Protein AF-A0A964ZCH2-F1 (afdb_monomer_lite)

Structure (mmCIF, N/CA/C/O backbone):
data_AF-A0A964ZCH2-F1
#
_entry.id   AF-A0A964ZCH2-F1
#
loop_
_atom_site.group_PDB
_atom_site.id
_atom_site.type_symbol
_atom_site.label_atom_id
_atom_site.label_alt_id
_atom_site.label_comp_id
_atom_site.label_asym_id
_atom_site.label_entity_id
_atom_site.label_seq_id
_atom_site.pdbx_PDB_ins_code
_atom_site.Cartn_x
_atom_site.Cartn_y
_atom_site.Cartn_z
_atom_site.occupancy
_atom_site.B_iso_or_equiv
_atom_site.auth_seq_id
_atom_site.auth_comp_id
_atom_site.auth_asym_id
_atom_site.auth_atom_id
_atom_site.pdbx_PDB_model_num
ATOM 1 N N . MET A 1 1 ? -0.567 -31.557 23.248 1.00 82.50 1 MET A N 1
ATOM 2 C CA . MET A 1 1 ? 0.761 -31.420 22.601 1.00 82.50 1 MET A CA 1
ATOM 3 C C . MET A 1 1 ? 0.566 -30.794 21.223 1.00 82.50 1 MET A C 1
ATOM 5 O O . MET A 1 1 ? -0.431 -31.108 20.589 1.00 82.50 1 MET A O 1
ATOM 9 N N . LYS A 1 2 ? 1.456 -29.906 20.767 1.00 83.62 2 LYS A N 1
ATOM 10 C CA . LYS A 1 2 ? 1.438 -29.285 19.428 1.00 83.62 2 LYS A CA 1
ATOM 11 C C . LYS A 1 2 ? 2.859 -29.255 18.872 1.00 83.62 2 LYS A C 1
ATOM 13 O O . LYS A 1 2 ? 3.799 -28.973 19.612 1.00 83.62 2 LYS A O 1
ATOM 18 N N . ARG A 1 3 ? 3.029 -29.547 17.580 1.00 86.31 3 ARG A N 1
ATOM 19 C CA . ARG A 1 3 ? 4.340 -29.458 16.924 1.00 86.31 3 ARG A CA 1
ATOM 20 C C . ARG A 1 3 ? 4.711 -27.994 16.712 1.00 86.31 3 ARG A C 1
ATOM 22 O O . ARG A 1 3 ? 3.930 -27.226 16.155 1.00 86.31 3 ARG A O 1
ATOM 29 N N . CYS A 1 4 ? 5.896 -27.619 17.172 1.00 87.06 4 CYS A N 1
ATOM 30 C CA . CYS A 1 4 ? 6.475 -26.305 16.960 1.00 87.06 4 CYS A CA 1
ATOM 31 C C . CYS A 1 4 ? 7.038 -26.225 15.533 1.00 87.06 4 CYS A C 1
ATOM 33 O O . CYS A 1 4 ? 7.954 -26.963 15.186 1.00 87.06 4 CYS A O 1
ATOM 35 N N . SER A 1 5 ? 6.508 -25.320 14.705 1.00 82.62 5 SER A N 1
ATOM 36 C CA . SER A 1 5 ? 6.985 -25.089 13.326 1.00 82.62 5 SER A CA 1
ATOM 37 C C . SER A 1 5 ? 8.193 -24.141 13.262 1.00 82.62 5 SER A C 1
ATOM 39 O O . SER A 1 5 ? 8.469 -23.557 12.220 1.00 82.62 5 SER A O 1
ATOM 41 N N . GLY A 1 6 ? 8.847 -23.888 14.399 1.00 77.44 6 GLY A N 1
ATOM 42 C CA . GLY A 1 6 ? 9.943 -22.930 14.503 1.00 77.44 6 GLY A CA 1
ATOM 43 C C . GLY A 1 6 ? 11.258 -23.513 13.978 1.00 77.44 6 GLY A C 1
ATOM 44 O O . GLY A 1 6 ? 11.461 -24.723 14.075 1.00 77.44 6 GLY A O 1
ATOM 45 N N . PRO A 1 7 ? 12.176 -22.666 13.484 1.00 69.25 7 PRO A N 1
ATOM 46 C CA . PRO A 1 7 ? 13.411 -23.106 12.830 1.00 69.25 7 PRO A CA 1
ATOM 47 C C . PRO A 1 7 ? 14.434 -23.760 13.775 1.00 69.25 7 PRO A C 1
ATOM 49 O O . PRO A 1 7 ? 15.408 -24.323 13.296 1.00 69.25 7 PRO A O 1
ATOM 52 N N . LEU A 1 8 ? 14.240 -23.666 15.097 1.00 69.12 8 LEU A N 1
ATOM 53 C CA . LEU A 1 8 ? 15.150 -24.230 16.104 1.00 69.12 8 LEU A CA 1
ATOM 54 C C . LEU A 1 8 ? 14.610 -25.481 16.806 1.00 69.12 8 LEU A C 1
ATOM 56 O O . LEU A 1 8 ? 15.380 -26.214 17.408 1.00 69.12 8 LEU A O 1
ATOM 60 N N . CYS A 1 9 ? 13.290 -25.677 16.806 1.00 83.31 9 CYS A N 1
ATOM 61 C CA . CYS A 1 9 ? 12.630 -26.673 17.648 1.00 83.31 9 CYS A CA 1
ATOM 62 C C . CYS A 1 9 ? 12.245 -27.929 16.855 1.00 83.31 9 CYS A C 1
ATOM 64 O O . CYS A 1 9 ? 12.625 -29.020 17.243 1.00 83.31 9 CYS A O 1
ATOM 66 N N . GLY A 1 10 ? 11.415 -27.813 15.807 1.00 75.81 10 GLY A N 1
ATOM 67 C CA . GLY A 1 10 ? 10.816 -28.935 15.055 1.00 75.81 10 GLY A CA 1
ATOM 68 C C . GLY A 1 10 ? 9.954 -29.939 15.855 1.00 75.81 10 GLY A C 1
ATOM 69 O O . GLY A 1 10 ? 9.241 -30.759 15.268 1.00 75.81 10 GLY A O 1
ATOM 70 N N . GLU A 1 11 ? 9.991 -29.887 17.186 1.00 84.38 11 GLU A N 1
ATOM 71 C CA . GLU A 1 11 ? 9.487 -30.904 18.112 1.00 84.38 11 GLU A CA 1
ATOM 72 C C . GLU A 1 11 ? 8.044 -30.685 18.587 1.00 84.38 11 GLU A C 1
ATOM 74 O O . GLU A 1 11 ? 7.470 -29.593 18.499 1.00 84.38 11 GLU A O 1
ATOM 79 N N . LEU A 1 12 ? 7.456 -31.747 19.149 1.00 87.69 12 LEU A N 1
ATOM 80 C CA . LEU A 1 12 ? 6.200 -31.688 19.896 1.00 87.69 12 LEU A CA 1
ATOM 81 C C . LEU A 1 12 ? 6.434 -31.022 21.256 1.00 87.69 12 LEU A C 1
ATOM 83 O O . LEU A 1 12 ? 7.228 -31.492 22.063 1.00 87.69 12 LEU A O 1
ATOM 87 N N . ARG A 1 13 ? 5.709 -29.936 21.523 1.00 85.25 13 ARG A N 1
ATOM 88 C CA . ARG A 1 13 ? 5.759 -29.195 22.789 1.00 85.25 13 ARG A CA 1
ATOM 89 C C . ARG A 1 13 ? 4.369 -29.160 23.439 1.00 85.25 13 ARG A C 1
ATOM 91 O O . ARG A 1 13 ? 3.353 -29.286 22.739 1.00 85.25 13 ARG A O 1
ATOM 98 N N . PRO A 1 14 ? 4.272 -29.007 24.769 1.00 87.75 14 PRO A N 1
ATOM 99 C CA . PRO A 1 14 ? 2.984 -28.823 25.423 1.00 87.75 14 PRO A CA 1
ATOM 100 C C . PRO A 1 14 ? 2.340 -27.508 24.966 1.00 87.75 14 PRO A C 1
ATOM 102 O O . PRO A 1 14 ? 3.022 -26.574 24.548 1.00 87.75 14 PRO A O 1
ATOM 105 N N . LEU A 1 15 ? 1.007 -27.430 25.027 1.00 82.25 15 LEU A N 1
ATOM 106 C CA . LEU A 1 15 ? 0.266 -26.253 24.550 1.00 82.25 15 LEU A CA 1
ATOM 107 C C . LEU A 1 15 ? 0.635 -24.975 25.328 1.00 82.25 15 LEU A C 1
ATOM 109 O O . LEU A 1 15 ? 0.631 -23.892 24.751 1.00 82.25 15 LEU A O 1
ATOM 113 N N . SER A 1 16 ? 1.0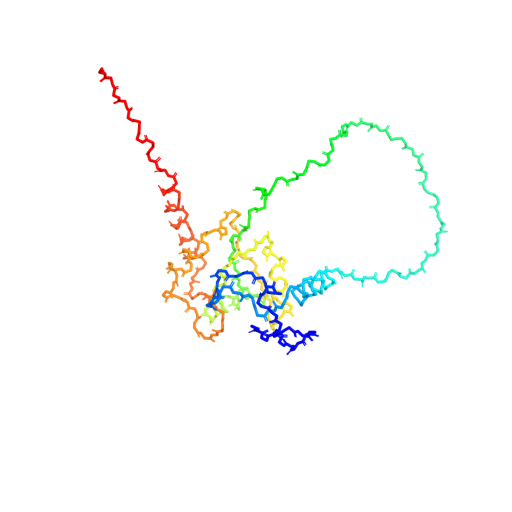47 -25.111 26.592 1.00 86.62 16 SER A N 1
ATOM 114 C CA . SER A 1 16 ? 1.544 -24.019 27.443 1.00 86.62 16 SER A CA 1
ATOM 115 C C . SER A 1 16 ? 2.819 -23.350 26.914 1.00 86.62 16 SER A C 1
ATOM 117 O O . SER A 1 16 ? 3.068 -22.178 27.199 1.00 86.62 16 SER A O 1
ATOM 119 N N . SER A 1 17 ? 3.610 -24.053 26.097 1.0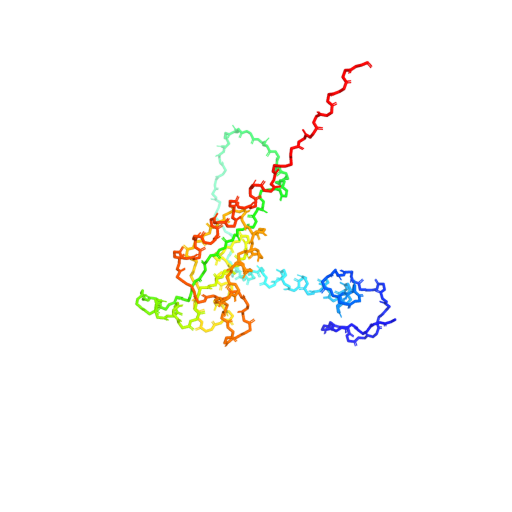0 84.69 17 SER A N 1
ATOM 120 C CA . SER A 1 17 ? 4.821 -23.508 25.475 1.00 84.69 17 SER A CA 1
ATOM 121 C C . SER A 1 17 ? 4.532 -22.578 24.296 1.00 84.69 17 SER A C 1
ATOM 123 O O . SER A 1 17 ? 5.473 -22.021 23.731 1.00 84.69 17 SER A O 1
ATOM 125 N N . PHE A 1 18 ? 3.269 -22.392 23.905 1.00 88.25 18 PHE A N 1
ATOM 126 C CA . PHE A 1 18 ? 2.858 -21.515 22.810 1.00 88.25 18 PHE A CA 1
ATOM 127 C C . PHE A 1 18 ? 2.216 -20.232 23.357 1.00 88.25 18 PHE A C 1
ATOM 129 O O . PHE A 1 18 ? 1.618 -20.214 24.433 1.00 88.25 18 PHE A O 1
ATOM 136 N N . GLY A 1 19 ? 2.392 -19.119 22.642 1.00 84.56 19 GLY A N 1
ATOM 137 C CA . GLY A 1 19 ? 1.669 -17.877 22.935 1.00 84.56 19 GLY A CA 1
ATOM 138 C C . GLY A 1 19 ? 0.246 -17.934 22.385 1.00 84.56 19 GLY A C 1
ATOM 139 O O . GLY A 1 19 ? -0.009 -18.659 21.420 1.00 84.56 19 GLY A O 1
ATOM 140 N N . SER A 1 20 ? -0.669 -17.168 22.973 1.00 85.25 20 SER A N 1
ATOM 141 C CA . SER A 1 20 ? -2.028 -17.035 22.455 1.00 85.25 20 SER A CA 1
ATOM 142 C C . SER A 1 20 ? -2.070 -16.122 21.225 1.00 85.25 20 SER A C 1
ATOM 144 O O . SER A 1 20 ? -1.253 -15.215 21.065 1.00 85.25 20 SER A O 1
ATOM 146 N N . SER A 1 21 ? -3.006 -16.381 20.316 1.00 80.56 21 SER A N 1
ATOM 147 C CA . SER A 1 21 ? -3.236 -15.564 19.126 1.00 80.56 21 SER A CA 1
ATOM 148 C C . SER A 1 21 ? -4.711 -15.574 18.761 1.00 80.56 21 SER A C 1
ATOM 150 O O . SER A 1 21 ? -5.268 -16.622 18.455 1.00 80.56 21 SER A O 1
ATOM 152 N N . VAL A 1 22 ? -5.321 -14.391 18.762 1.00 78.75 22 VAL A N 1
ATOM 153 C CA . VAL A 1 22 ? -6.748 -14.202 18.447 1.00 78.75 22 VAL A CA 1
ATOM 154 C C . VAL A 1 22 ? -7.031 -14.366 16.951 1.00 78.75 22 VAL A C 1
ATOM 156 O O . VAL A 1 22 ? -8.130 -14.721 16.554 1.00 78.75 22 VAL A O 1
ATOM 159 N N . ALA A 1 23 ? -6.013 -14.161 16.114 1.00 74.62 23 ALA A N 1
ATOM 160 C CA . ALA A 1 23 ? -6.115 -14.223 14.659 1.00 74.62 23 ALA A CA 1
ATOM 161 C C . ALA A 1 23 ? -6.066 -15.654 14.089 1.00 74.62 23 ALA A C 1
ATOM 163 O O . ALA A 1 23 ? -6.067 -15.818 12.870 1.00 74.62 23 ALA A O 1
ATOM 164 N N . ARG A 1 24 ? -5.943 -16.697 14.928 1.00 71.19 24 ARG A N 1
ATOM 165 C CA . ARG A 1 24 ? -5.741 -18.075 14.460 1.00 71.19 24 ARG A CA 1
ATOM 166 C C . ARG A 1 24 ? -6.795 -19.048 14.977 1.00 71.19 24 ARG A C 1
ATOM 168 O O . ARG A 1 24 ? -7.060 -19.057 16.180 1.00 71.19 24 ARG A O 1
ATOM 175 N N . PRO A 1 25 ? -7.316 -19.938 14.110 1.00 58.66 25 PRO A N 1
ATOM 176 C CA . PRO A 1 25 ? -8.156 -21.039 14.557 1.00 58.66 25 PRO A CA 1
ATOM 177 C C . PRO A 1 25 ? -7.346 -21.920 15.520 1.00 58.66 25 PRO A C 1
ATOM 179 O O . PRO A 1 25 ? -6.253 -22.387 15.192 1.00 58.66 25 PRO A O 1
ATOM 182 N N . GLY A 1 26 ? -7.844 -22.069 16.749 1.00 71.69 26 GLY A N 1
ATOM 183 C CA . GLY A 1 26 ? -7.153 -22.765 17.841 1.00 71.69 26 GLY A CA 1
ATOM 184 C C . GLY A 1 26 ? -6.365 -21.868 18.803 1.00 71.69 26 GLY A C 1
ATOM 185 O O . GLY A 1 26 ? -5.702 -22.389 19.696 1.00 71.69 26 GLY A O 1
ATOM 186 N N . GLY A 1 27 ? -6.410 -20.540 18.645 1.00 83.94 27 GLY A N 1
ATOM 187 C CA . GLY A 1 27 ? -6.018 -19.587 19.689 1.00 83.94 27 GLY A CA 1
ATOM 188 C C . GLY A 1 27 ? -4.531 -19.557 20.058 1.00 83.94 27 GLY A C 1
ATOM 189 O O . GLY A 1 27 ? -4.168 -18.868 21.007 1.00 83.94 27 GLY A O 1
ATOM 190 N N . LEU A 1 28 ? -3.664 -20.290 19.348 1.00 85.94 28 LEU A N 1
ATOM 191 C CA . LEU A 1 28 ? -2.248 -20.478 19.686 1.00 85.94 28 LEU A CA 1
ATOM 192 C C . LEU A 1 28 ? -1.329 -20.234 18.482 1.00 85.94 28 LEU A C 1
ATOM 194 O O . LEU A 1 28 ? -1.600 -20.672 17.361 1.00 85.94 28 LEU A O 1
ATOM 198 N N . LEU A 1 29 ? -0.173 -19.618 18.732 1.00 83.94 29 LEU A N 1
ATOM 199 C CA . LEU A 1 29 ? 0.896 -19.417 17.747 1.00 83.94 29 LEU A CA 1
ATOM 200 C C . LEU A 1 29 ? 1.439 -20.755 17.203 1.00 83.94 29 LEU A C 1
ATOM 202 O O . LEU A 1 29 ? 1.306 -21.801 17.838 1.00 83.94 29 LEU A O 1
ATOM 206 N N . ASN A 1 30 ? 2.053 -20.746 16.010 1.00 84.94 30 ASN A N 1
ATOM 207 C CA . ASN A 1 30 ? 2.669 -21.958 15.420 1.00 84.94 30 ASN A CA 1
ATOM 208 C C . ASN A 1 30 ? 4.074 -22.241 15.961 1.00 84.94 30 ASN A C 1
ATOM 210 O O . ASN A 1 30 ? 4.604 -23.334 15.774 1.00 84.94 30 ASN A O 1
ATOM 214 N N . TYR A 1 31 ? 4.673 -21.261 16.629 1.00 89.06 31 TYR A N 1
ATOM 215 C CA . TYR A 1 31 ? 6.002 -21.352 17.210 1.00 89.06 31 TYR A CA 1
ATOM 216 C C . TYR A 1 31 ? 5.881 -21.345 18.729 1.00 89.06 31 TYR A C 1
ATOM 218 O O . TYR A 1 31 ? 5.025 -20.649 19.284 1.00 89.06 31 TYR A O 1
ATOM 226 N N . CYS A 1 32 ? 6.744 -22.102 19.404 1.00 90.19 32 CYS A N 1
ATOM 227 C CA . CYS A 1 32 ? 6.865 -21.990 20.849 1.00 90.19 32 CYS A CA 1
ATOM 228 C C . CYS A 1 32 ? 7.407 -20.601 21.233 1.00 90.19 32 CYS A C 1
ATOM 230 O O . CYS A 1 32 ? 7.953 -19.864 20.400 1.00 90.19 32 CYS A O 1
ATOM 232 N N . ARG A 1 33 ? 7.263 -20.236 22.507 1.00 86.00 33 ARG A N 1
ATOM 233 C CA . ARG A 1 33 ? 7.738 -18.959 23.055 1.00 86.00 33 ARG A CA 1
ATOM 234 C C . ARG A 1 33 ? 9.239 -18.756 22.830 1.00 86.00 33 ARG A C 1
ATOM 236 O O . ARG A 1 33 ? 9.639 -17.657 22.471 1.00 86.00 33 ARG A O 1
ATOM 243 N N . GLU A 1 34 ? 10.040 -19.815 22.930 1.00 84.62 34 GLU A N 1
ATOM 244 C CA . GLU A 1 34 ? 11.489 -19.774 22.681 1.00 84.62 34 GLU A CA 1
ATOM 245 C C . GLU A 1 34 ? 11.816 -19.438 21.220 1.00 84.62 34 GLU A C 1
ATOM 247 O O . GLU A 1 34 ? 12.552 -18.493 20.950 1.00 84.62 34 GLU A O 1
ATOM 252 N N . CYS A 1 35 ? 11.202 -20.138 20.258 1.00 84.94 35 CYS A N 1
ATOM 253 C CA . CYS A 1 35 ? 11.378 -19.837 18.833 1.00 84.94 35 CYS A CA 1
ATOM 254 C C . CYS A 1 35 ? 10.849 -18.449 18.462 1.00 84.94 35 CYS A C 1
ATOM 256 O O . CYS A 1 35 ? 11.404 -17.784 17.590 1.00 84.94 35 CYS A O 1
ATOM 258 N N . THR A 1 36 ? 9.785 -18.000 19.128 1.00 84.69 36 THR A N 1
ATOM 259 C CA . THR A 1 36 ? 9.249 -16.647 18.950 1.00 84.69 36 THR A CA 1
ATOM 260 C C . THR A 1 36 ? 10.244 -15.601 19.454 1.00 84.69 36 THR A C 1
ATOM 262 O O . THR A 1 36 ? 10.529 -14.643 18.737 1.00 84.69 36 THR A O 1
ATOM 265 N N . GLY A 1 37 ? 10.820 -15.813 20.642 1.00 82.81 37 GLY A N 1
ATOM 266 C CA . GLY A 1 37 ? 11.855 -14.954 21.214 1.00 82.81 37 GLY A CA 1
ATOM 267 C C . GLY A 1 37 ? 13.111 -14.907 20.347 1.00 82.81 37 GLY A C 1
ATOM 268 O O . GLY A 1 37 ? 13.635 -13.828 20.086 1.00 82.81 37 GLY A O 1
ATOM 269 N N . GLU A 1 38 ? 13.549 -16.044 19.806 1.00 82.12 38 GLU A N 1
ATOM 270 C CA . GLU A 1 38 ? 14.676 -16.075 18.874 1.00 82.12 38 GLU A CA 1
ATOM 271 C C . GLU A 1 38 ? 14.386 -15.306 17.586 1.00 82.12 38 GLU A C 1
ATOM 273 O O . GLU A 1 38 ? 15.204 -14.499 17.153 1.00 82.12 38 GLU A O 1
ATOM 278 N N . LEU A 1 39 ? 13.225 -15.525 16.965 1.00 78.69 39 LEU A N 1
ATOM 279 C CA . LEU A 1 39 ? 12.848 -14.800 15.752 1.00 78.69 39 LEU A CA 1
ATOM 280 C C . LEU A 1 39 ? 12.797 -13.289 16.002 1.00 78.69 39 LEU A C 1
ATOM 282 O O . LEU A 1 39 ? 13.224 -12.515 15.147 1.00 78.69 39 LEU A O 1
ATOM 286 N N . GLN A 1 40 ? 12.323 -12.863 17.175 1.00 78.62 40 GLN A N 1
ATOM 287 C CA . GLN A 1 40 ? 12.354 -11.461 17.586 1.00 78.62 40 GLN A CA 1
ATOM 288 C C . GLN A 1 40 ? 13.786 -10.949 17.790 1.00 78.62 40 GLN A C 1
ATOM 290 O O . GLN A 1 40 ? 14.110 -9.878 17.277 1.00 78.62 40 GLN A O 1
ATOM 295 N N . ARG A 1 41 ? 14.663 -11.713 18.458 1.00 78.25 41 ARG A N 1
ATOM 296 C CA . ARG A 1 41 ? 16.087 -11.365 18.615 1.00 78.25 41 ARG A CA 1
ATOM 297 C C . ARG A 1 41 ? 16.782 -11.241 17.265 1.00 78.25 41 ARG A C 1
ATOM 299 O O . ARG A 1 41 ? 17.368 -10.205 16.994 1.00 78.25 41 ARG A O 1
ATOM 306 N N . ARG A 1 42 ? 16.630 -12.224 16.374 1.00 74.69 42 ARG A N 1
ATOM 307 C CA . ARG A 1 42 ? 17.200 -12.200 15.016 1.00 74.69 42 ARG A CA 1
ATOM 308 C C . ARG A 1 42 ? 16.689 -11.029 14.190 1.00 74.69 42 ARG A C 1
ATOM 310 O O . ARG A 1 42 ? 17.469 -10.432 13.458 1.00 74.69 42 ARG A O 1
ATOM 317 N N . ARG A 1 43 ? 15.403 -10.681 14.303 1.00 72.19 43 ARG A N 1
ATOM 318 C CA . ARG A 1 43 ? 14.860 -9.463 13.684 1.00 72.19 43 ARG A CA 1
ATOM 319 C C . ARG A 1 43 ? 15.543 -8.215 14.236 1.00 72.19 43 ARG A C 1
ATOM 321 O O . ARG A 1 43 ? 15.971 -7.387 13.448 1.00 72.19 43 ARG A O 1
ATOM 328 N N . LYS A 1 44 ? 15.716 -8.120 15.557 1.00 70.25 44 LYS A N 1
ATOM 329 C CA . LYS A 1 44 ? 16.394 -6.991 16.208 1.00 70.25 44 LYS A CA 1
ATOM 330 C C . LYS A 1 44 ? 17.874 -6.889 15.811 1.00 70.25 44 LYS A C 1
ATOM 332 O O . LYS A 1 44 ? 18.324 -5.801 15.485 1.00 70.25 44 LYS A O 1
ATOM 337 N N . THR A 1 45 ? 18.600 -8.006 15.748 1.00 64.62 45 THR A N 1
ATOM 338 C CA . THR A 1 45 ? 20.009 -8.056 15.311 1.00 64.62 45 THR A CA 1
ATOM 339 C C . THR A 1 45 ? 20.171 -7.755 13.820 1.00 64.62 45 THR A C 1
ATOM 341 O O . THR A 1 45 ? 21.133 -7.114 13.424 1.00 64.62 45 THR A O 1
ATOM 344 N N . ARG A 1 46 ? 19.216 -8.155 12.969 1.00 58.88 46 ARG A N 1
ATOM 345 C CA . ARG A 1 46 ? 19.207 -7.766 11.545 1.00 58.88 46 ARG A CA 1
ATOM 346 C C . ARG A 1 46 ? 18.858 -6.290 11.316 1.00 58.88 46 ARG A C 1
ATOM 348 O O . ARG A 1 46 ? 19.056 -5.805 10.210 1.00 58.88 46 ARG A O 1
ATOM 355 N N . MET A 1 47 ? 18.338 -5.592 12.328 1.00 47.78 47 MET A N 1
ATOM 356 C CA . MET A 1 47 ? 18.056 -4.152 12.285 1.00 47.78 47 MET A CA 1
ATOM 357 C C . MET A 1 47 ? 19.198 -3.288 12.845 1.00 47.78 47 MET A C 1
ATOM 359 O O . MET A 1 47 ? 19.137 -2.071 12.715 1.00 47.78 47 MET A O 1
ATOM 363 N N . THR A 1 48 ? 20.241 -3.878 13.439 1.00 44.28 48 THR A N 1
ATOM 364 C CA . THR A 1 48 ? 21.462 -3.154 13.823 1.00 44.28 48 THR A CA 1
ATOM 365 C C . THR A 1 48 ? 22.509 -3.305 12.718 1.00 44.28 48 THR A C 1
ATOM 367 O O . THR A 1 48 ? 22.957 -4.433 12.495 1.00 44.28 48 THR A O 1
ATOM 370 N N . PRO A 1 49 ? 22.933 -2.237 12.021 1.00 40.88 49 PRO A N 1
ATOM 371 C CA . PRO A 1 49 ? 24.100 -2.331 11.160 1.00 40.88 49 PRO A CA 1
ATOM 372 C C . PRO A 1 49 ? 25.340 -2.457 12.055 1.00 40.88 49 PRO A C 1
ATOM 374 O O . PRO A 1 49 ? 25.699 -1.523 12.766 1.00 40.88 49 PRO A O 1
ATOM 377 N N . ILE A 1 50 ? 25.987 -3.625 12.046 1.00 43.38 50 ILE A N 1
ATOM 378 C CA . ILE A 1 50 ? 27.382 -3.737 12.482 1.00 43.38 50 ILE A CA 1
ATOM 379 C C . ILE A 1 50 ? 28.209 -3.170 11.330 1.00 43.38 50 ILE A C 1
ATOM 381 O O . ILE A 1 50 ? 28.448 -3.856 10.340 1.00 43.38 50 ILE A O 1
ATOM 385 N N . VAL A 1 51 ? 28.600 -1.905 11.435 1.00 41.81 51 VAL A N 1
ATOM 386 C CA . VAL A 1 51 ? 29.785 -1.404 10.734 1.00 41.81 51 VAL A CA 1
ATOM 387 C C . VAL A 1 51 ? 30.969 -1.670 11.664 1.00 41.81 51 VAL A C 1
ATOM 389 O O . VAL A 1 51 ? 30.976 -1.131 12.771 1.00 41.81 51 VAL A O 1
ATOM 392 N N . PRO A 1 52 ? 31.951 -2.505 11.285 1.00 39.16 52 PRO A N 1
ATOM 393 C CA . PRO A 1 52 ? 33.237 -2.514 11.961 1.00 39.16 52 PRO A CA 1
ATOM 394 C C . PRO A 1 52 ? 33.925 -1.192 11.617 1.00 39.16 52 PRO A C 1
ATOM 396 O O . PRO A 1 52 ? 34.240 -0.944 10.454 1.00 39.16 52 PRO A O 1
ATOM 399 N N . ILE A 1 53 ? 34.107 -0.323 12.607 1.00 41.56 53 ILE A N 1
ATOM 400 C CA . ILE A 1 53 ? 35.013 0.821 12.488 1.00 41.56 53 ILE A CA 1
ATOM 401 C C . ILE A 1 53 ? 36.433 0.230 12.495 1.00 41.56 53 ILE A C 1
ATOM 403 O O . ILE A 1 53 ? 36.755 -0.476 13.454 1.00 41.56 53 ILE A O 1
ATOM 407 N N . PRO A 1 54 ? 37.267 0.437 11.458 1.00 40.06 54 PRO A N 1
ATOM 408 C CA . PRO A 1 54 ? 38.671 0.067 11.523 1.00 40.06 54 PRO A CA 1
ATOM 409 C C . PRO A 1 54 ? 39.361 0.919 12.587 1.00 40.06 54 PRO A C 1
ATOM 411 O O . PRO A 1 54 ? 39.230 2.141 12.599 1.00 40.06 54 PRO A O 1
ATOM 414 N N . GLU A 1 55 ? 40.062 0.229 13.473 1.00 52.47 55 GLU A N 1
ATOM 415 C CA . GLU A 1 55 ? 40.945 0.732 14.519 1.00 52.47 55 GLU A CA 1
ATOM 416 C C . GLU A 1 55 ? 41.901 1.796 13.943 1.00 52.47 55 GLU A C 1
ATOM 418 O O . GLU A 1 55 ? 42.795 1.489 13.155 1.00 52.47 55 GLU A O 1
ATOM 423 N N . LEU A 1 56 ? 41.674 3.066 14.283 1.00 42.47 56 LEU A N 1
ATOM 424 C CA . LEU A 1 56 ? 42.642 4.145 14.107 1.00 42.47 56 LEU A CA 1
ATOM 425 C C . LEU A 1 56 ? 42.856 4.765 15.486 1.00 42.47 56 LEU A C 1
ATOM 427 O O . LEU A 1 56 ? 41.908 5.221 16.126 1.00 42.47 56 LEU A O 1
ATOM 431 N N . GLU A 1 57 ? 44.102 4.662 15.937 1.00 43.19 57 GLU A N 1
ATOM 432 C CA . GLU A 1 57 ? 44.600 4.975 17.275 1.00 43.19 57 GLU A CA 1
ATOM 433 C C . GLU A 1 57 ? 44.266 6.411 17.733 1.00 43.19 57 GLU A C 1
ATOM 435 O O . GLU A 1 57 ? 44.149 7.320 16.902 1.00 43.19 57 GLU A O 1
ATOM 440 N N . PRO A 1 58 ? 44.105 6.627 19.052 1.00 45.59 58 PRO A N 1
ATOM 441 C CA . PRO A 1 58 ? 43.674 7.891 19.623 1.00 45.59 58 PRO A CA 1
ATOM 442 C C . PRO A 1 58 ? 44.883 8.787 19.867 1.00 45.59 58 PRO A C 1
ATOM 444 O O . PRO A 1 58 ? 45.799 8.358 20.543 1.00 45.59 58 PRO A O 1
ATOM 447 N N . ASP A 1 59 ? 44.864 10.021 19.370 1.00 41.00 59 ASP A N 1
ATOM 448 C CA . ASP A 1 59 ? 45.634 11.136 19.936 1.00 41.00 59 ASP A CA 1
ATOM 449 C C . ASP A 1 59 ? 45.243 12.410 19.194 1.00 41.00 59 ASP A C 1
ATOM 451 O O . ASP A 1 59 ? 45.733 12.642 18.100 1.00 41.00 59 ASP A O 1
ATOM 455 N N . LEU A 1 60 ? 44.330 13.204 19.758 1.00 43.19 60 LEU A N 1
ATOM 456 C CA . LEU A 1 60 ? 44.382 14.672 19.762 1.00 43.19 60 LEU A CA 1
ATOM 457 C C . LEU A 1 60 ? 43.326 15.180 20.754 1.00 43.19 60 LEU A C 1
ATOM 459 O O . LEU A 1 60 ? 42.120 15.154 20.502 1.00 43.19 60 LEU A O 1
ATOM 463 N N . GLU A 1 61 ? 43.818 15.621 21.908 1.00 50.53 61 GLU A N 1
ATOM 464 C CA . GLU A 1 61 ? 43.094 16.379 22.921 1.00 50.53 61 GLU A CA 1
ATOM 465 C C . GLU A 1 61 ? 42.455 17.624 22.282 1.00 50.53 61 GLU A C 1
ATOM 467 O O . GLU A 1 61 ? 43.156 18.461 21.714 1.00 50.53 61 GLU A O 1
ATOM 472 N N . PHE A 1 62 ? 41.129 17.774 22.382 1.00 36.41 62 PHE A N 1
ATOM 473 C CA . PHE A 1 62 ? 40.480 19.057 22.112 1.00 36.41 62 PHE A CA 1
ATOM 474 C C . PHE A 1 62 ? 39.633 19.487 23.307 1.00 36.41 62 PHE A C 1
ATOM 476 O O . PHE A 1 62 ? 38.536 18.995 23.568 1.00 36.41 62 PHE A O 1
ATOM 483 N N . ASP A 1 63 ? 40.284 20.369 24.051 1.00 35.97 63 ASP A N 1
ATOM 484 C CA . ASP A 1 63 ? 39.902 21.216 25.166 1.00 35.97 63 ASP A CA 1
ATOM 485 C C . ASP A 1 63 ? 38.439 21.258 25.635 1.00 35.97 63 ASP A C 1
ATOM 487 O O . ASP A 1 63 ? 37.489 21.632 24.944 1.00 35.97 63 ASP A O 1
ATOM 491 N N . ARG A 1 64 ? 38.326 20.993 26.935 1.00 43.81 64 ARG A N 1
ATOM 492 C CA . ARG A 1 64 ? 37.192 21.248 27.813 1.00 43.81 64 ARG A CA 1
ATOM 493 C C . ARG A 1 64 ? 37.123 22.748 28.114 1.00 43.81 64 ARG A C 1
ATOM 495 O O . ARG A 1 64 ? 37.953 23.243 28.873 1.00 43.81 64 ARG A O 1
ATOM 502 N N . ARG A 1 65 ? 36.062 23.443 27.682 1.00 43.69 65 ARG A N 1
ATOM 503 C CA . ARG A 1 65 ? 35.638 24.676 28.370 1.00 43.69 65 ARG A CA 1
ATOM 504 C C . ARG A 1 65 ? 34.128 24.954 28.318 1.00 43.69 65 ARG A C 1
ATOM 506 O O . ARG A 1 65 ? 33.574 25.246 27.269 1.00 43.69 65 ARG A O 1
ATOM 513 N N . GLU A 1 66 ? 33.533 24.810 29.508 1.00 41.69 66 GLU A N 1
ATOM 514 C CA . GLU A 1 66 ? 32.444 25.586 30.144 1.00 41.69 66 GLU A CA 1
ATOM 515 C C . GLU A 1 66 ? 31.182 25.873 29.301 1.00 41.69 66 GLU A C 1
ATOM 517 O O . GLU A 1 66 ? 31.161 26.744 28.445 1.00 41.69 66 GLU A O 1
ATOM 522 N N . ALA A 1 67 ? 30.099 25.100 29.433 1.00 35.62 67 ALA A N 1
ATOM 523 C CA . ALA A 1 67 ? 29.114 25.137 30.526 1.00 35.62 67 ALA A CA 1
ATOM 524 C C . ALA A 1 67 ? 28.407 26.500 30.691 1.00 35.62 67 ALA A C 1
ATOM 526 O O . ALA A 1 67 ? 28.838 27.346 31.467 1.00 35.62 67 ALA A O 1
ATOM 527 N N . SER A 1 68 ? 27.235 26.643 30.064 1.00 35.09 68 SER A N 1
ATOM 528 C CA . SER A 1 68 ? 26.124 27.374 30.680 1.00 35.09 68 SER A CA 1
ATOM 529 C C . SER A 1 68 ? 24.917 26.444 30.765 1.00 35.09 68 SER A C 1
ATOM 531 O O . SER A 1 68 ? 24.401 25.973 29.752 1.00 35.09 68 SER A O 1
ATOM 533 N N . ALA A 1 69 ? 24.531 26.146 32.000 1.00 41.62 69 ALA A N 1
ATOM 534 C CA . ALA A 1 69 ? 23.342 25.406 32.369 1.00 41.62 69 ALA A CA 1
ATOM 535 C C . ALA A 1 69 ? 22.069 26.090 31.857 1.00 41.62 69 ALA A C 1
ATOM 537 O O . ALA A 1 69 ? 21.951 27.301 31.987 1.00 41.62 69 ALA A O 1
ATOM 538 N N . GLU A 1 70 ? 21.103 25.302 31.382 1.00 35.22 70 GLU A N 1
ATOM 539 C CA . GLU A 1 70 ? 19.690 25.525 31.704 1.00 35.22 70 GLU A CA 1
ATOM 540 C C . GLU A 1 70 ? 18.886 24.236 31.418 1.00 35.22 70 GLU A C 1
ATOM 542 O O . GLU A 1 70 ? 18.848 23.736 30.295 1.00 35.22 70 GLU A O 1
ATOM 547 N N . SER A 1 71 ? 18.217 23.721 32.453 1.00 36.44 71 SER A N 1
ATOM 548 C CA . SER A 1 71 ? 17.185 22.664 32.462 1.00 36.44 71 SER A CA 1
ATOM 549 C C . SER A 1 71 ? 17.587 21.206 32.154 1.00 36.44 71 SER A C 1
ATOM 551 O O . SER A 1 71 ? 17.359 20.667 31.073 1.00 36.44 71 SER A O 1
ATOM 553 N N . GLU A 1 72 ? 18.050 20.502 33.195 1.00 43.59 72 GLU A N 1
ATOM 554 C CA . GLU A 1 72 ? 17.802 19.062 33.337 1.00 43.59 72 GLU A CA 1
ATOM 555 C C . GLU A 1 72 ? 16.295 18.821 33.516 1.00 43.59 72 GLU A C 1
ATOM 557 O O . GLU A 1 72 ? 15.758 18.918 34.621 1.00 43.59 72 GLU A O 1
ATOM 562 N N . GLU A 1 73 ? 15.600 18.477 32.433 1.00 42.19 73 GLU A N 1
ATOM 563 C CA . GLU A 1 73 ? 14.343 17.742 32.538 1.00 42.19 73 GLU A CA 1
ATOM 564 C C . GLU A 1 73 ? 14.644 16.258 32.265 1.00 42.19 73 GLU A C 1
ATOM 566 O O . GLU A 1 73 ? 15.116 15.922 31.172 1.00 42.19 73 GLU A O 1
ATOM 571 N N . PRO A 1 74 ? 14.424 15.345 33.233 1.00 41.56 74 PRO A N 1
ATOM 572 C CA . PRO A 1 74 ? 14.679 13.922 33.028 1.00 41.56 74 PRO A CA 1
ATOM 573 C C . PRO A 1 74 ? 13.869 13.449 31.817 1.00 41.56 74 PRO A C 1
ATOM 575 O O . PRO A 1 74 ? 12.732 13.905 31.654 1.00 41.56 74 PRO A O 1
ATOM 578 N N . PRO A 1 75 ? 14.398 12.541 30.968 1.00 41.19 75 PRO A N 1
ATOM 579 C CA . PRO A 1 75 ? 13.730 12.143 29.740 1.00 41.19 75 PRO A CA 1
ATOM 580 C C . PRO A 1 75 ? 12.360 11.585 30.105 1.00 41.19 75 PRO A C 1
ATOM 582 O O . PRO A 1 75 ? 12.231 10.460 30.600 1.00 41.19 75 PRO A O 1
ATOM 585 N N . ARG A 1 76 ? 11.321 12.405 29.901 1.00 46.19 76 ARG A N 1
ATOM 586 C CA . ARG A 1 76 ? 9.938 12.001 30.109 1.00 46.19 76 ARG A CA 1
ATOM 587 C C . ARG A 1 76 ? 9.776 10.725 29.304 1.00 46.19 76 ARG A C 1
ATOM 589 O O . ARG A 1 76 ? 10.023 10.724 28.097 1.00 46.19 76 ARG A O 1
ATOM 596 N N . LYS A 1 77 ? 9.401 9.626 29.965 1.00 50.16 77 LYS A N 1
ATOM 597 C CA . LYS A 1 77 ? 8.962 8.404 29.286 1.00 50.16 77 LYS A CA 1
ATOM 598 C C . LYS A 1 77 ? 7.854 8.825 28.324 1.00 50.16 77 LYS A C 1
ATOM 600 O O . LYS A 1 77 ? 6.723 9.039 28.761 1.00 50.16 77 LYS A O 1
ATOM 605 N N . ARG A 1 78 ? 8.210 9.021 27.048 1.00 44.16 78 ARG A N 1
ATOM 606 C CA . ARG A 1 78 ? 7.290 9.453 25.996 1.00 44.16 78 ARG A CA 1
ATOM 607 C C . ARG A 1 78 ? 6.109 8.496 26.041 1.00 44.16 78 ARG A C 1
ATOM 609 O O . ARG A 1 78 ? 6.286 7.274 26.009 1.00 44.16 78 ARG A O 1
ATOM 616 N N . ARG A 1 79 ? 4.917 9.039 26.280 1.00 43.69 79 ARG A N 1
ATOM 617 C CA . ARG A 1 79 ? 3.722 8.222 26.483 1.00 43.69 79 ARG A CA 1
ATOM 618 C C . ARG A 1 79 ? 3.455 7.501 25.163 1.00 43.69 79 ARG A C 1
ATOM 620 O O . ARG A 1 79 ? 3.609 8.083 24.098 1.00 43.69 79 ARG A O 1
ATOM 627 N N . LYS A 1 80 ? 3.004 6.247 25.235 1.00 46.50 80 LYS A N 1
ATOM 628 C CA . LYS A 1 80 ? 2.586 5.402 24.094 1.00 46.50 80 LYS A CA 1
ATOM 629 C C . LYS A 1 80 ? 1.611 6.072 23.100 1.00 46.50 80 LYS A C 1
ATOM 631 O O . LYS A 1 80 ? 1.346 5.489 22.061 1.00 46.50 80 LYS A O 1
ATOM 636 N N . ALA A 1 81 ? 1.061 7.238 23.440 1.00 45.50 81 ALA A N 1
ATOM 637 C CA . ALA A 1 81 ? 0.104 8.004 22.654 1.00 45.50 81 ALA A CA 1
ATOM 638 C C . ALA A 1 81 ? 0.737 8.864 21.540 1.00 45.50 81 ALA A C 1
ATOM 640 O O . ALA A 1 81 ? 0.023 9.206 20.608 1.00 45.50 81 ALA A O 1
ATOM 641 N N . ASP A 1 82 ? 2.044 9.160 21.588 1.00 48.78 82 ASP A N 1
ATOM 642 C CA . ASP A 1 82 ? 2.717 9.956 20.536 1.00 48.78 82 ASP A CA 1
ATOM 643 C C . ASP A 1 82 ? 3.166 9.110 19.324 1.00 48.78 82 ASP A C 1
ATOM 645 O O . ASP A 1 82 ? 3.692 9.638 18.350 1.00 48.78 82 ASP A O 1
ATOM 649 N N . TYR A 1 83 ? 2.972 7.787 19.374 1.00 51.00 83 TYR A N 1
ATOM 650 C CA . TYR A 1 83 ? 3.266 6.852 18.283 1.00 51.00 83 TYR A CA 1
ATOM 651 C C . TYR A 1 83 ? 1.964 6.469 17.582 1.00 51.00 83 TYR A C 1
ATOM 653 O O . TYR A 1 83 ? 1.431 5.377 17.778 1.00 51.00 83 TYR A O 1
ATOM 661 N N . SER A 1 84 ? 1.404 7.396 16.815 1.00 59.56 84 SER A N 1
ATOM 662 C CA . SER A 1 84 ? 0.231 7.106 16.003 1.00 59.56 84 SER A CA 1
ATOM 663 C C . SER A 1 84 ? 0.699 6.686 14.611 1.00 59.56 84 SER A C 1
ATOM 665 O O . SER A 1 84 ? 1.116 7.538 13.829 1.00 59.56 84 SER A O 1
ATOM 667 N N . ASP A 1 85 ? 0.666 5.382 14.325 1.00 81.50 85 ASP A N 1
ATOM 668 C CA . ASP A 1 85 ? 0.972 4.843 12.996 1.00 81.50 85 ASP A CA 1
ATOM 669 C C . ASP A 1 85 ? 0.257 5.673 11.904 1.00 81.50 85 ASP A C 1
ATOM 671 O O . ASP A 1 85 ? -0.916 6.050 12.046 1.00 81.50 85 ASP A O 1
ATOM 675 N N . ALA A 1 86 ? 0.965 5.982 10.819 1.00 89.69 86 ALA A N 1
ATOM 676 C CA . ALA A 1 86 ? 0.430 6.718 9.683 1.00 89.69 86 ALA A CA 1
ATOM 677 C C . ALA A 1 86 ? -0.179 5.754 8.661 1.00 89.69 86 ALA A C 1
ATOM 679 O O . ALA A 1 86 ? 0.318 4.643 8.452 1.00 89.69 86 ALA A O 1
ATOM 680 N N . LEU A 1 87 ? -1.250 6.193 8.001 1.00 93.88 87 LEU A N 1
ATOM 681 C CA . LEU A 1 87 ? -1.699 5.587 6.749 1.00 93.88 87 LEU A CA 1
ATOM 682 C C . LEU A 1 87 ? -0.887 6.212 5.610 1.00 93.88 87 LEU A C 1
ATOM 684 O O . LEU A 1 87 ? -0.689 7.423 5.606 1.00 93.88 87 LEU A O 1
ATOM 688 N N . TYR A 1 88 ? -0.432 5.423 4.645 1.00 95.81 88 TYR A N 1
ATOM 689 C CA . TYR A 1 88 ? 0.345 5.909 3.509 1.00 95.81 88 TYR A CA 1
ATOM 690 C C . TYR A 1 88 ? -0.237 5.457 2.174 1.00 95.81 88 TYR A C 1
ATOM 692 O O . TYR A 1 88 ? -0.905 4.423 2.070 1.00 95.81 88 TYR A O 1
ATOM 700 N N . LEU A 1 89 ? 0.103 6.222 1.139 1.00 96.56 89 LEU A N 1
ATOM 701 C CA . LEU A 1 89 ? -0.044 5.860 -0.264 1.00 96.56 89 LEU A CA 1
ATOM 702 C C . LEU A 1 89 ? 1.349 5.715 -0.873 1.00 96.56 89 LEU A C 1
ATOM 704 O O . LEU A 1 89 ? 2.179 6.610 -0.732 1.00 96.56 89 LEU A O 1
ATOM 708 N N . MET A 1 90 ? 1.604 4.605 -1.556 1.00 95.81 90 MET A N 1
ATOM 709 C CA . MET A 1 90 ? 2.847 4.359 -2.281 1.00 95.81 90 MET A CA 1
ATOM 710 C C . MET A 1 90 ? 2.565 3.977 -3.728 1.00 95.81 90 MET A C 1
ATOM 712 O O . MET A 1 90 ? 1.536 3.378 -4.047 1.00 95.81 90 MET A O 1
ATOM 716 N N . GLU A 1 91 ? 3.534 4.255 -4.584 1.00 93.56 91 GLU A N 1
ATOM 717 C CA . GLU A 1 91 ? 3.581 3.744 -5.947 1.00 93.56 91 GLU A CA 1
ATOM 718 C C . GLU A 1 91 ? 4.939 3.129 -6.264 1.00 93.56 91 GLU A C 1
ATOM 720 O O . GLU A 1 91 ? 5.899 3.277 -5.503 1.00 93.56 91 GLU A O 1
ATOM 725 N N . ILE A 1 92 ? 5.001 2.426 -7.392 1.00 91.38 92 ILE A N 1
ATOM 726 C CA . ILE A 1 92 ? 6.263 1.982 -7.973 1.00 91.38 92 ILE A CA 1
ATOM 727 C C . ILE A 1 92 ? 6.929 3.181 -8.642 1.00 91.38 92 ILE A C 1
ATOM 729 O O . ILE A 1 92 ? 6.314 3.850 -9.471 1.00 91.38 92 ILE A O 1
ATOM 733 N N . ASP A 1 93 ? 8.186 3.410 -8.288 1.00 90.06 93 ASP A N 1
ATOM 734 C CA . ASP A 1 93 ? 9.029 4.436 -8.877 1.00 90.06 93 ASP A CA 1
ATOM 735 C C . ASP A 1 93 ? 9.995 3.820 -9.891 1.00 90.06 93 ASP A C 1
ATOM 737 O O . ASP A 1 93 ? 10.816 2.955 -9.573 1.00 90.06 93 ASP A O 1
ATOM 741 N N . CYS A 1 94 ? 9.882 4.286 -11.128 1.00 84.94 94 CYS A N 1
ATOM 742 C CA . CYS A 1 94 ? 10.753 3.971 -12.251 1.00 84.94 94 CYS A CA 1
ATOM 743 C C . CYS A 1 94 ? 11.675 5.147 -12.612 1.00 84.94 94 CYS A C 1
ATOM 745 O O . CYS A 1 94 ? 12.349 5.091 -13.639 1.00 84.94 94 CYS A O 1
ATOM 747 N N . GLY A 1 95 ? 11.701 6.217 -11.807 1.00 83.06 95 GLY A N 1
ATOM 748 C CA . GLY A 1 95 ? 12.559 7.387 -12.005 1.00 83.06 95 GLY A CA 1
ATOM 749 C C . GLY A 1 95 ? 12.066 8.385 -13.060 1.00 83.06 95 GLY A C 1
ATOM 750 O O . GLY A 1 95 ? 12.682 9.436 -13.221 1.00 83.06 95 GLY A O 1
ATOM 751 N N . HIS A 1 96 ? 10.961 8.097 -13.758 1.00 84.62 96 HIS A N 1
ATOM 752 C CA . HIS A 1 96 ? 10.354 9.003 -14.735 1.00 84.62 96 HIS A CA 1
ATOM 753 C C . HIS A 1 96 ? 8.827 9.021 -14.595 1.00 84.62 96 HIS A C 1
ATOM 755 O O . HIS A 1 96 ? 8.191 7.967 -14.577 1.00 84.62 96 HIS A O 1
ATOM 761 N N . GLU A 1 97 ? 8.227 10.213 -14.536 1.00 82.94 97 GLU A N 1
ATOM 762 C CA . GLU A 1 97 ? 6.804 10.392 -14.197 1.00 82.94 97 GLU A CA 1
ATOM 763 C C . GLU A 1 97 ? 5.858 9.651 -15.159 1.00 82.94 97 GLU A C 1
ATOM 765 O O . GLU A 1 97 ? 4.883 9.040 -14.726 1.00 82.94 97 GLU A O 1
ATOM 770 N N . GLU A 1 98 ? 6.157 9.627 -16.462 1.00 81.38 98 GLU A N 1
ATOM 771 C CA . GLU A 1 98 ? 5.315 8.934 -17.453 1.00 81.38 98 GLU A CA 1
ATOM 772 C C . GLU A 1 98 ? 5.304 7.404 -17.248 1.00 81.38 98 GLU A C 1
ATOM 774 O O . GLU A 1 98 ? 4.277 6.732 -17.401 1.00 81.38 98 GLU A O 1
ATOM 779 N N . HIS A 1 99 ? 6.447 6.850 -16.835 1.00 83.44 99 HIS A N 1
ATOM 780 C CA . HIS A 1 99 ? 6.591 5.436 -16.531 1.00 83.44 99 HIS A CA 1
ATOM 781 C C . HIS A 1 99 ? 5.903 5.127 -15.204 1.00 83.44 99 HIS A C 1
ATOM 783 O O . HIS A 1 99 ? 5.178 4.139 -15.127 1.00 83.44 99 HIS A O 1
ATOM 789 N N . ASN A 1 100 ? 6.015 6.007 -14.204 1.00 83.12 100 ASN A N 1
ATOM 790 C CA . ASN A 1 100 ? 5.298 5.880 -12.933 1.00 83.12 100 ASN A CA 1
ATOM 791 C C . ASN A 1 100 ? 3.776 5.889 -13.152 1.00 83.12 100 ASN A C 1
ATOM 793 O O . ASN A 1 100 ? 3.068 5.044 -12.605 1.00 83.12 100 ASN A O 1
ATOM 797 N N . ALA A 1 101 ? 3.259 6.761 -14.025 1.00 82.56 101 ALA A N 1
ATOM 798 C CA . ALA A 1 101 ? 1.845 6.773 -14.405 1.00 82.56 101 ALA A CA 1
ATOM 799 C C . ALA A 1 101 ? 1.408 5.459 -15.083 1.00 82.56 101 ALA A C 1
ATOM 801 O O . ALA A 1 101 ? 0.331 4.921 -14.791 1.00 82.56 101 ALA A O 1
ATOM 802 N N . THR A 1 102 ? 2.266 4.896 -15.937 1.00 82.75 102 THR A N 1
ATOM 803 C CA . THR A 1 102 ? 2.042 3.578 -16.550 1.00 82.75 102 THR A CA 1
ATOM 804 C C . THR A 1 102 ? 2.029 2.476 -15.487 1.00 82.75 102 THR A C 1
ATOM 806 O O . THR A 1 102 ? 1.093 1.677 -15.439 1.00 82.75 102 THR A O 1
ATOM 809 N N . MET A 1 103 ? 3.002 2.463 -14.571 1.00 85.12 103 MET A N 1
ATOM 810 C CA . MET A 1 103 ? 3.062 1.501 -13.465 1.00 85.12 103 MET A CA 1
ATOM 811 C C . MET A 1 103 ? 1.840 1.602 -12.556 1.00 85.12 103 MET A C 1
ATOM 813 O O . MET A 1 103 ? 1.279 0.579 -12.174 1.00 85.12 103 MET A O 1
ATOM 817 N N . ARG A 1 104 ? 1.366 2.815 -12.261 1.00 85.56 104 ARG A N 1
ATOM 818 C CA . ARG A 1 104 ? 0.142 3.045 -11.486 1.00 85.56 104 ARG A CA 1
ATOM 819 C C . ARG A 1 104 ? -1.084 2.436 -12.165 1.00 85.56 104 ARG A C 1
ATOM 821 O O . ARG A 1 104 ? -1.968 1.930 -11.484 1.00 85.56 104 ARG A O 1
ATOM 828 N N . THR A 1 105 ? -1.119 2.430 -13.494 1.00 83.81 105 THR A N 1
ATOM 829 C CA . THR A 1 105 ? -2.202 1.807 -14.268 1.00 83.81 105 THR A CA 1
ATOM 830 C C . THR A 1 105 ? -2.097 0.277 -14.270 1.00 83.81 105 THR A C 1
ATOM 832 O O . THR A 1 105 ? -3.111 -0.406 -14.159 1.00 83.81 105 THR A O 1
ATOM 835 N N . VAL A 1 106 ? -0.880 -0.272 -14.355 1.00 83.00 106 VAL A N 1
ATOM 836 C CA . VAL A 1 106 ? -0.632 -1.726 -14.443 1.00 83.00 106 VAL A CA 1
ATOM 837 C C . VAL A 1 106 ? -0.673 -2.429 -13.082 1.00 83.00 106 VAL A C 1
ATOM 839 O O . VAL A 1 106 ? -1.132 -3.567 -12.989 1.00 83.00 106 VAL A O 1
ATOM 842 N N . PHE A 1 107 ? -0.193 -1.775 -12.025 1.00 85.94 107 PHE A N 1
ATOM 843 C CA . PHE A 1 107 ? -0.031 -2.358 -10.689 1.00 85.94 107 PHE A CA 1
ATOM 844 C C . PHE A 1 107 ? -0.939 -1.725 -9.631 1.00 85.94 107 PHE A C 1
ATOM 846 O O . PHE A 1 107 ? -1.263 -2.381 -8.636 1.00 85.94 107 PHE A O 1
ATOM 853 N N . GLY A 1 108 ? -1.385 -0.487 -9.847 1.00 91.62 108 GLY A N 1
ATOM 854 C CA . GLY A 1 108 ? -2.181 0.261 -8.881 1.00 91.62 108 GLY A CA 1
ATOM 855 C C . GLY A 1 108 ? -1.350 1.009 -7.838 1.00 91.62 108 GLY A C 1
ATOM 856 O O . GLY A 1 108 ? -0.118 1.018 -7.858 1.00 91.62 108 GLY A O 1
ATOM 857 N N . LEU A 1 109 ? -2.060 1.636 -6.902 1.00 94.62 109 LEU A N 1
ATOM 858 C CA . LEU A 1 109 ? -1.493 2.270 -5.716 1.00 94.62 109 LEU A CA 1
ATOM 859 C C . LEU A 1 109 ? -1.486 1.300 -4.542 1.00 94.62 109 LEU A C 1
ATOM 861 O O . LEU A 1 109 ? -2.458 0.576 -4.315 1.00 94.62 109 LEU A O 1
ATOM 865 N N . LYS A 1 110 ? -0.411 1.333 -3.759 1.00 95.00 110 LYS A N 1
ATOM 866 C CA . LYS A 1 110 ? -0.311 0.609 -2.498 1.00 95.00 110 LYS A CA 1
ATOM 867 C C . LYS A 1 110 ? -0.824 1.476 -1.353 1.00 95.00 110 LYS A C 1
ATOM 869 O O . LYS A 1 110 ? -0.335 2.584 -1.155 1.00 95.00 110 LYS A O 1
ATOM 874 N N . ILE A 1 111 ? -1.747 0.939 -0.563 1.00 95.75 111 ILE A N 1
ATOM 875 C CA . ILE A 1 111 ? -2.333 1.608 0.602 1.00 95.75 111 ILE A CA 1
ATOM 876 C C . ILE A 1 111 ? -2.075 0.751 1.831 1.00 95.75 111 ILE A C 1
ATOM 878 O O . ILE A 1 111 ? -2.528 -0.392 1.886 1.00 95.75 111 ILE A O 1
ATOM 882 N N . GLY A 1 112 ? -1.371 1.286 2.821 1.00 94.12 112 GLY A N 1
ATOM 883 C CA . GLY A 1 112 ? -1.113 0.549 4.053 1.00 94.12 112 GLY A CA 1
ATOM 884 C C . GLY A 1 112 ? -0.732 1.450 5.211 1.00 94.12 112 GLY A C 1
ATOM 885 O O . GLY A 1 112 ? -0.746 2.672 5.083 1.00 94.12 112 GLY A O 1
ATOM 886 N N . ARG A 1 113 ? -0.375 0.843 6.343 1.00 93.56 113 ARG A N 1
ATOM 887 C CA . ARG A 1 113 ? 0.080 1.572 7.536 1.00 93.56 113 ARG A CA 1
ATOM 888 C C . ARG A 1 113 ? 1.524 1.284 7.927 1.00 93.56 113 ARG A C 1
ATOM 890 O O . ARG A 1 113 ? 2.030 0.174 7.738 1.00 93.56 113 ARG A O 1
ATOM 897 N N . SER A 1 114 ? 2.194 2.288 8.473 1.00 90.75 114 SER A N 1
ATOM 898 C CA . SER A 1 114 ? 3.523 2.173 9.078 1.00 90.75 114 SER A CA 1
ATOM 899 C C . SER A 1 114 ? 3.740 3.324 10.051 1.00 90.75 114 SER A C 1
ATOM 901 O O . SER A 1 114 ? 3.137 4.382 9.904 1.00 90.75 114 SER A O 1
ATOM 903 N N . PHE A 1 115 ? 4.632 3.134 11.019 1.00 86.88 115 PHE A N 1
ATOM 904 C CA . PHE A 1 115 ? 5.129 4.241 11.834 1.00 86.88 115 PHE A CA 1
ATOM 905 C C . PHE A 1 115 ? 6.003 5.208 11.017 1.00 86.88 115 PHE A C 1
ATOM 907 O O . PHE A 1 115 ? 6.009 6.404 11.269 1.00 86.88 115 PHE A O 1
ATOM 914 N N . ASP A 1 116 ? 6.718 4.669 10.031 1.00 88.06 116 ASP A N 1
ATOM 915 C CA . ASP A 1 116 ? 7.611 5.401 9.135 1.00 88.06 116 ASP A CA 1
ATOM 916 C C . ASP A 1 116 ? 7.388 4.850 7.721 1.00 88.06 116 ASP A C 1
ATOM 918 O O . ASP A 1 116 ? 7.666 3.667 7.458 1.00 88.06 116 ASP A O 1
ATOM 922 N N . ALA A 1 117 ? 6.749 5.635 6.848 1.00 90.75 117 ALA A N 1
ATOM 923 C CA . ALA A 1 117 ? 6.418 5.164 5.508 1.00 90.75 117 ALA A CA 1
ATOM 924 C C . ALA A 1 117 ? 7.657 5.147 4.605 1.00 90.75 117 ALA A C 1
ATOM 926 O O . ALA A 1 117 ? 7.783 4.230 3.793 1.00 90.75 117 ALA A O 1
ATOM 927 N N . ASP A 1 118 ? 8.611 6.057 4.793 1.00 90.94 118 ASP A N 1
ATOM 928 C CA . ASP A 1 118 ? 9.863 6.092 4.034 1.00 90.94 118 ASP A CA 1
ATOM 929 C C . ASP A 1 118 ? 10.745 4.873 4.320 1.00 90.94 118 ASP A C 1
ATOM 931 O O . ASP A 1 118 ? 11.177 4.174 3.398 1.00 90.94 118 ASP A O 1
ATOM 935 N N . GLU A 1 119 ? 10.982 4.541 5.590 1.00 89.12 119 GLU A N 1
ATOM 936 C CA . GLU A 1 119 ? 11.713 3.321 5.952 1.00 89.12 119 GLU A CA 1
ATOM 937 C C . GLU A 1 119 ? 10.967 2.069 5.484 1.00 89.12 119 GLU A C 1
ATOM 939 O O . GLU A 1 119 ? 11.583 1.086 5.049 1.00 89.12 119 GLU A O 1
ATOM 944 N N . ARG A 1 120 ? 9.629 2.105 5.485 1.00 90.50 120 ARG A N 1
ATOM 945 C CA . ARG A 1 120 ? 8.818 1.021 4.927 1.00 90.50 120 ARG A CA 1
ATOM 946 C C . ARG A 1 120 ? 9.001 0.896 3.416 1.00 90.50 120 ARG A C 1
ATOM 948 O O . ARG A 1 120 ? 9.193 -0.228 2.947 1.00 90.50 120 ARG A O 1
ATOM 955 N N . ALA A 1 121 ? 8.989 1.999 2.671 1.00 91.19 121 ALA A N 1
ATOM 956 C CA . ALA A 1 121 ? 9.229 2.025 1.232 1.00 91.19 121 ALA A CA 1
ATOM 957 C C . ALA A 1 121 ? 10.625 1.489 0.902 1.00 91.19 121 ALA A C 1
ATOM 959 O O . ALA A 1 121 ? 10.749 0.567 0.093 1.00 91.19 121 ALA A O 1
ATOM 960 N N . LYS A 1 122 ? 11.670 1.962 1.596 1.00 90.25 122 LYS A N 1
ATOM 961 C CA . LYS A 1 122 ? 13.050 1.466 1.441 1.00 90.25 122 LYS A CA 1
ATOM 962 C C . LYS A 1 122 ? 13.145 -0.028 1.739 1.00 90.25 122 LYS A C 1
ATOM 964 O O . LYS A 1 122 ? 13.732 -0.780 0.964 1.00 90.25 122 LYS A O 1
ATOM 969 N N . SER A 1 123 ? 12.555 -0.482 2.846 1.00 89.94 123 SER A N 1
ATOM 970 C CA . SER A 1 123 ? 12.573 -1.895 3.228 1.00 89.94 123 SER A CA 1
ATOM 971 C C . SER A 1 123 ? 11.878 -2.780 2.196 1.00 89.94 123 SER A C 1
ATOM 973 O O . SER A 1 123 ? 12.372 -3.873 1.926 1.00 89.94 123 SER A O 1
ATOM 975 N N . LEU A 1 124 ? 10.740 -2.344 1.651 1.00 87.94 124 LEU A N 1
ATOM 976 C CA . LEU A 1 124 ? 10.014 -3.083 0.618 1.00 87.94 124 LEU A CA 1
ATOM 977 C C . LEU A 1 124 ? 10.791 -3.093 -0.702 1.00 87.94 124 LEU A C 1
ATOM 979 O O . LEU A 1 124 ? 10.909 -4.150 -1.321 1.00 87.94 124 LEU A O 1
ATOM 983 N N . SER A 1 125 ? 11.402 -1.963 -1.059 1.00 88.38 125 SER A N 1
ATOM 984 C CA . SER A 1 125 ? 12.247 -1.825 -2.250 1.00 88.38 125 SER A CA 1
ATOM 985 C C . SER A 1 125 ? 13.449 -2.769 -2.213 1.00 88.38 125 SER A C 1
ATOM 987 O O . SER A 1 125 ? 13.794 -3.369 -3.217 1.00 88.38 125 SER A O 1
ATOM 989 N N . ARG A 1 126 ? 14.061 -2.996 -1.041 1.00 87.44 126 ARG A N 1
ATOM 990 C CA . ARG A 1 126 ? 15.164 -3.971 -0.897 1.00 87.44 126 ARG A CA 1
ATOM 991 C C . ARG A 1 126 ? 14.733 -5.424 -1.117 1.00 87.44 126 ARG A C 1
ATOM 993 O O . ARG A 1 126 ? 15.583 -6.280 -1.339 1.00 87.44 126 ARG A O 1
ATOM 1000 N N . SER A 1 127 ? 13.441 -5.718 -0.984 1.00 79.75 127 SER A N 1
ATOM 1001 C CA . SER A 1 127 ? 12.896 -7.077 -1.094 1.00 79.75 127 SER A CA 1
ATOM 1002 C C . SER A 1 127 ? 12.274 -7.393 -2.455 1.00 79.75 127 SER A C 1
ATOM 1004 O O . SER A 1 127 ? 11.876 -8.534 -2.675 1.00 79.75 127 SER A O 1
ATOM 1006 N N . MET A 1 128 ? 12.189 -6.407 -3.351 1.00 77.94 128 MET A N 1
ATOM 1007 C CA . MET A 1 128 ? 11.501 -6.494 -4.640 1.00 77.94 128 MET A CA 1
ATOM 1008 C C . MET A 1 128 ? 12.372 -5.879 -5.748 1.00 77.94 128 MET A C 1
ATOM 1010 O O . MET A 1 128 ? 13.214 -5.037 -5.459 1.00 77.94 128 MET A O 1
ATOM 1014 N N . PRO A 1 129 ? 12.183 -6.244 -7.028 1.00 79.81 129 PRO A N 1
ATOM 1015 C CA . PRO A 1 129 ? 12.960 -5.688 -8.141 1.00 79.81 129 PRO A CA 1
ATOM 1016 C C . PRO A 1 129 ? 12.498 -4.280 -8.566 1.00 79.81 129 PRO A C 1
ATOM 1018 O O . PRO A 1 129 ? 12.720 -3.873 -9.702 1.00 79.81 129 PRO A O 1
ATOM 1021 N N . PHE A 1 130 ? 11.815 -3.549 -7.686 1.00 81.31 130 PHE A N 1
ATOM 1022 C CA . PHE A 1 130 ? 11.281 -2.220 -7.954 1.00 81.31 130 PHE A CA 1
ATOM 1023 C C . PHE A 1 130 ? 11.394 -1.335 -6.716 1.00 81.31 130 PHE A C 1
ATOM 1025 O O . PHE A 1 130 ? 11.296 -1.809 -5.582 1.00 81.31 130 PHE A O 1
ATOM 1032 N N . VAL A 1 131 ? 11.588 -0.039 -6.953 1.00 90.12 131 VAL A N 1
ATOM 1033 C CA . VAL A 1 131 ? 11.622 0.979 -5.906 1.00 90.12 131 VAL A CA 1
ATOM 1034 C C . VAL A 1 131 ? 10.195 1.425 -5.615 1.00 90.12 131 VAL A C 1
ATOM 1036 O O . VAL A 1 131 ? 9.380 1.558 -6.525 1.00 90.12 131 VAL A O 1
ATOM 1039 N N . LEU A 1 132 ? 9.874 1.622 -4.341 1.00 91.75 132 LEU A N 1
ATOM 1040 C CA . LEU A 1 132 ? 8.627 2.241 -3.913 1.00 91.75 132 LEU A CA 1
ATOM 1041 C C . LEU A 1 132 ? 8.882 3.673 -3.473 1.00 91.75 132 LEU A C 1
ATOM 1043 O O . LEU A 1 132 ? 9.853 3.948 -2.768 1.00 91.75 132 LEU A O 1
ATOM 1047 N N . LYS A 1 133 ? 7.953 4.553 -3.833 1.00 93.31 133 LYS A N 1
ATOM 1048 C CA . LYS A 1 133 ? 7.936 5.957 -3.433 1.00 93.31 133 LYS A CA 1
ATOM 1049 C C . LYS A 1 133 ? 6.660 6.253 -2.662 1.00 93.31 133 LYS A C 1
ATOM 1051 O O . LYS A 1 133 ? 5.572 5.852 -3.079 1.00 93.31 133 LYS A O 1
ATOM 1056 N N . VAL A 1 134 ? 6.799 6.956 -1.542 1.00 95.38 134 VAL A N 1
ATOM 1057 C CA . VAL A 1 134 ? 5.666 7.481 -0.776 1.00 95.38 134 VAL A CA 1
ATOM 1058 C C . VAL A 1 134 ? 5.093 8.689 -1.516 1.00 95.38 134 VAL A C 1
ATOM 1060 O O . VAL A 1 134 ? 5.821 9.609 -1.879 1.00 95.38 134 VAL A O 1
ATOM 1063 N N . LEU A 1 135 ? 3.785 8.670 -1.761 1.00 95.19 135 LEU A N 1
ATOM 1064 C CA . LEU A 1 135 ? 3.047 9.776 -2.375 1.00 95.19 135 LEU A CA 1
ATOM 1065 C C . LEU A 1 135 ? 2.386 10.675 -1.336 1.00 95.19 135 LEU A C 1
ATOM 1067 O O . LEU A 1 135 ? 2.294 11.883 -1.532 1.00 95.19 135 LEU A O 1
ATOM 1071 N N . ALA A 1 136 ? 1.878 10.078 -0.261 1.00 95.50 136 ALA A N 1
ATOM 1072 C CA . ALA A 1 136 ? 1.206 10.795 0.809 1.00 95.50 136 ALA A CA 1
ATOM 1073 C C . ALA A 1 136 ? 1.245 9.994 2.107 1.00 95.50 136 ALA A C 1
ATOM 1075 O O . ALA A 1 136 ? 1.193 8.760 2.088 1.00 95.50 136 ALA A O 1
ATOM 1076 N N . GLU A 1 137 ? 1.242 10.722 3.219 1.00 94.75 137 GLU A N 1
ATOM 1077 C CA . GLU A 1 137 ? 1.100 10.188 4.566 1.00 94.75 137 GLU A CA 1
ATOM 1078 C C . GLU A 1 137 ? -0.033 10.904 5.300 1.00 94.75 137 GLU A C 1
ATOM 1080 O O . GLU A 1 137 ? -0.220 12.114 5.176 1.00 94.75 137 GLU A O 1
ATOM 1085 N N . PHE A 1 138 ? -0.775 10.139 6.093 1.00 91.81 138 PHE A N 1
ATOM 1086 C CA . PHE A 1 138 ? -1.869 10.599 6.936 1.00 91.81 138 PHE A CA 1
ATOM 1087 C C . PHE A 1 138 ? -1.561 10.168 8.378 1.00 91.81 138 PHE A C 1
ATOM 1089 O O . PHE A 1 138 ? -1.909 9.048 8.783 1.00 91.81 138 PHE A O 1
ATOM 1096 N N . PRO A 1 139 ? -0.861 11.016 9.154 1.00 89.94 139 PRO A N 1
ATOM 1097 C CA . PRO A 1 139 ? -0.474 10.703 10.524 1.00 89.94 139 PRO A CA 1
ATOM 1098 C C . PRO A 1 139 ? -1.685 10.377 11.399 1.00 89.94 139 PRO A C 1
ATOM 1100 O O . PRO A 1 139 ? -2.736 11.010 11.298 1.00 89.94 139 PRO A O 1
ATOM 1103 N N . GLY A 1 140 ? -1.554 9.348 12.236 1.00 86.56 140 GLY A N 1
ATOM 1104 C CA . GLY A 1 140 ? -2.607 8.905 13.153 1.00 86.56 140 GLY A CA 1
ATOM 1105 C C . GLY A 1 140 ? -3.846 8.292 12.506 1.00 86.56 140 GLY A C 1
ATOM 1106 O O . GLY A 1 140 ? -4.801 7.964 13.207 1.00 86.56 140 GLY A O 1
ATOM 1107 N N . CYS A 1 141 ? -3.818 8.074 11.192 1.00 88.44 141 CYS A N 1
ATOM 1108 C CA . CYS A 1 141 ? -4.920 7.483 10.443 1.00 88.44 141 CYS A CA 1
ATOM 1109 C C . CYS A 1 141 ? -4.729 5.979 10.174 1.00 88.44 141 CYS A C 1
ATOM 1111 O O . CYS A 1 141 ? -5.455 5.399 9.376 1.00 88.44 141 CYS A O 1
ATOM 1113 N N . ALA A 1 142 ? -3.782 5.293 10.819 1.00 88.38 142 ALA A N 1
ATOM 1114 C CA . ALA A 1 142 ? -3.580 3.858 10.587 1.00 88.38 142 ALA A CA 1
ATOM 1115 C C . ALA A 1 142 ? -4.753 2.957 11.014 1.00 88.38 142 ALA A C 1
ATOM 1117 O O . ALA A 1 142 ? -4.843 1.815 10.560 1.00 88.38 142 ALA A O 1
ATOM 1118 N N . SER A 1 143 ? -5.635 3.420 11.905 1.00 88.94 143 SER A N 1
ATOM 1119 C CA . SER A 1 143 ? -6.799 2.645 12.357 1.00 88.94 143 SER A CA 1
ATOM 1120 C C . SER A 1 143 ? -7.839 2.447 11.255 1.00 88.94 143 SER A C 1
ATOM 1122 O O . SER A 1 143 ? -8.482 1.401 11.218 1.00 88.94 143 SER A O 1
ATOM 1124 N N . ILE A 1 144 ? -7.958 3.410 10.338 1.00 91.00 144 ILE A N 1
ATOM 1125 C CA . ILE A 1 144 ? -8.950 3.391 9.259 1.00 91.00 144 ILE A CA 1
ATOM 1126 C C . ILE A 1 144 ? -8.496 2.600 8.026 1.00 91.00 144 ILE A C 1
ATOM 1128 O O . ILE A 1 144 ? -9.244 2.501 7.060 1.00 91.00 144 ILE A O 1
ATOM 1132 N N . GLU A 1 145 ? -7.291 2.018 8.037 1.00 93.94 145 GLU A N 1
ATOM 1133 C CA . GLU A 1 145 ? -6.749 1.224 6.924 1.00 93.94 145 GLU A CA 1
ATOM 1134 C C . GLU A 1 145 ? -7.750 0.172 6.433 1.00 93.94 145 GLU A C 1
ATOM 1136 O O . GLU A 1 145 ? -8.006 0.065 5.235 1.00 93.94 145 GLU A O 1
ATOM 1141 N N . HIS A 1 146 ? -8.352 -0.570 7.365 1.00 93.19 146 HIS A N 1
ATOM 1142 C CA . HIS A 1 146 ? -9.297 -1.628 7.026 1.00 93.19 146 HIS A CA 1
ATOM 1143 C C . HIS A 1 146 ? -10.563 -1.083 6.353 1.00 93.19 146 HIS A C 1
ATOM 1145 O O . HIS A 1 146 ? -10.991 -1.623 5.338 1.00 93.19 146 HIS A O 1
ATOM 1151 N N . GLU A 1 147 ? -11.116 0.015 6.874 1.00 93.19 147 GLU A N 1
ATOM 1152 C CA . GLU A 1 147 ? -12.293 0.681 6.304 1.00 93.19 147 GLU A CA 1
ATOM 1153 C C . GLU A 1 147 ? -11.998 1.236 4.899 1.00 93.19 147 GLU A C 1
ATOM 1155 O O . GLU A 1 147 ? -12.836 1.155 4.001 1.00 93.19 147 GLU A O 1
ATOM 1160 N N . VAL A 1 148 ? -10.786 1.756 4.673 1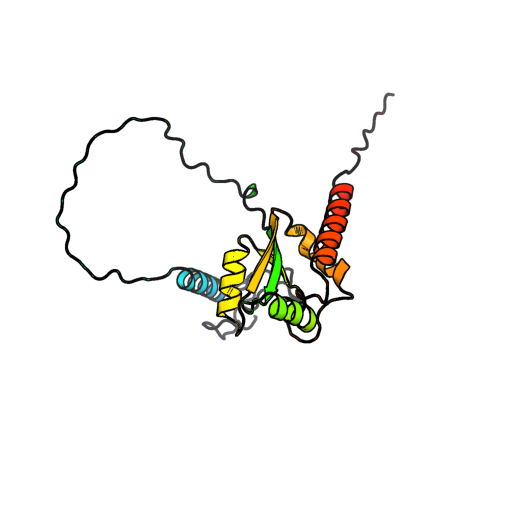.00 94.56 148 VAL A N 1
ATOM 1161 C CA . VAL A 1 148 ? -10.335 2.210 3.347 1.00 94.56 148 VAL A CA 1
ATOM 1162 C C . VAL A 1 148 ? -10.185 1.031 2.386 1.00 94.56 148 VAL A C 1
ATOM 1164 O O . VAL A 1 148 ? -10.622 1.122 1.240 1.00 94.56 148 VAL A O 1
ATOM 1167 N N . HIS A 1 149 ? -9.605 -0.088 2.833 1.00 95.44 149 HIS A N 1
ATOM 1168 C CA . HIS A 1 149 ? -9.485 -1.300 2.014 1.00 95.44 149 HIS A CA 1
ATOM 1169 C C . HIS A 1 149 ? -10.854 -1.868 1.638 1.00 95.44 149 HIS A C 1
ATOM 1171 O O . HIS A 1 149 ? -11.039 -2.277 0.496 1.00 95.44 149 HIS A O 1
ATOM 1177 N N . GLU A 1 150 ? -11.814 -1.864 2.563 1.00 93.94 150 GLU A N 1
ATOM 1178 C CA . GLU A 1 150 ? -13.190 -2.292 2.301 1.00 93.94 150 GLU A CA 1
ATOM 1179 C C . GLU A 1 150 ? -13.878 -1.371 1.284 1.00 93.94 150 GLU A C 1
ATOM 1181 O O . GLU A 1 150 ? -14.438 -1.848 0.295 1.00 93.94 150 GLU A O 1
ATOM 1186 N N . ALA A 1 151 ? -13.761 -0.050 1.457 1.00 93.94 151 ALA A N 1
ATOM 1187 C CA . ALA A 1 151 ? -14.318 0.931 0.524 1.00 93.94 151 ALA A CA 1
ATOM 1188 C C . ALA A 1 151 ? -13.729 0.818 -0.896 1.00 93.94 151 ALA A C 1
ATOM 1190 O O . ALA A 1 151 ? -14.394 1.163 -1.875 1.00 93.94 151 ALA A O 1
ATOM 1191 N N . LEU A 1 152 ? -12.493 0.322 -1.014 1.00 94.69 152 LEU A N 1
ATOM 1192 C CA . LEU A 1 152 ? -11.787 0.127 -2.280 1.00 94.69 152 LEU A CA 1
ATOM 1193 C C . LEU A 1 152 ? -11.768 -1.328 -2.761 1.00 94.69 152 LEU A C 1
ATOM 1195 O O . LEU A 1 152 ? -11.132 -1.611 -3.776 1.00 94.69 152 LEU A O 1
ATOM 1199 N N . ALA A 1 153 ? -12.473 -2.250 -2.099 1.00 93.31 153 ALA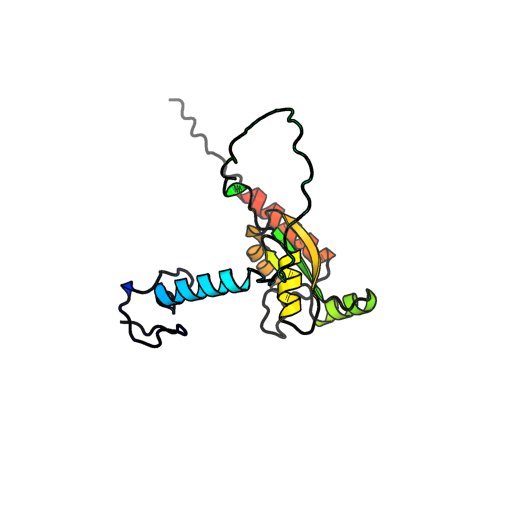 A N 1
ATOM 1200 C CA . ALA A 1 153 ? -12.398 -3.682 -2.395 1.00 93.31 153 ALA A CA 1
ATOM 1201 C C . ALA A 1 153 ? -12.734 -4.015 -3.861 1.00 93.31 153 ALA A C 1
ATOM 1203 O O . ALA A 1 153 ? -12.101 -4.884 -4.456 1.00 93.31 153 ALA A O 1
ATOM 1204 N N . ALA A 1 154 ? -13.665 -3.274 -4.472 1.00 91.25 154 ALA A N 1
ATOM 1205 C CA . ALA A 1 154 ? -14.029 -3.422 -5.885 1.00 91.25 154 ALA A CA 1
ATOM 1206 C C . ALA A 1 154 ? -12.883 -3.089 -6.864 1.00 91.25 154 ALA A C 1
ATOM 1208 O O . ALA A 1 154 ? -12.914 -3.520 -8.012 1.00 91.25 154 ALA A O 1
ATOM 1209 N N . PHE A 1 155 ? -11.878 -2.335 -6.414 1.00 92.06 155 PHE A N 1
ATOM 1210 C CA . PHE A 1 155 ? -10.708 -1.929 -7.195 1.00 92.06 155 PHE A CA 1
ATOM 1211 C C . PHE A 1 155 ? -9.436 -2.673 -6.771 1.00 92.06 155 PHE A C 1
ATOM 1213 O O . PHE A 1 155 ? -8.346 -2.309 -7.208 1.00 92.06 155 PHE A O 1
ATOM 1220 N N . GLN A 1 156 ? -9.534 -3.676 -5.894 1.00 92.12 156 GLN A N 1
ATOM 1221 C CA . GLN A 1 156 ? -8.372 -4.415 -5.408 1.00 92.12 156 GLN A CA 1
ATOM 1222 C C . GLN A 1 156 ? -7.662 -5.139 -6.559 1.00 92.12 156 GLN A C 1
ATOM 1224 O O . GLN A 1 156 ? -8.281 -5.838 -7.362 1.00 92.12 156 GLN A O 1
ATOM 1229 N N . ASN A 1 157 ? -6.340 -4.999 -6.619 1.00 88.12 157 ASN A N 1
ATOM 1230 C CA . ASN A 1 157 ? -5.511 -5.730 -7.561 1.00 88.12 157 ASN A CA 1
ATOM 1231 C C . ASN A 1 157 ? -5.426 -7.205 -7.138 1.00 88.12 157 ASN A C 1
ATOM 1233 O O . ASN A 1 157 ? -4.901 -7.535 -6.075 1.00 88.12 157 ASN A O 1
ATOM 1237 N N . THR A 1 158 ? -5.941 -8.094 -7.986 1.00 83.75 158 THR A N 1
ATOM 1238 C CA . THR A 1 158 ? -5.977 -9.548 -7.763 1.00 83.75 158 THR A CA 1
ATOM 1239 C C . THR A 1 158 ? -4.876 -10.303 -8.510 1.00 83.75 158 THR A C 1
ATOM 1241 O O . THR A 1 158 ? -4.724 -11.508 -8.315 1.00 83.75 158 THR A O 1
ATOM 1244 N N . ASN A 1 159 ? -4.045 -9.610 -9.298 1.00 73.69 159 ASN A N 1
ATOM 1245 C CA . ASN A 1 159 ? -2.987 -10.210 -10.118 1.00 73.69 159 ASN A CA 1
ATOM 1246 C C . ASN A 1 159 ? -1.733 -10.614 -9.305 1.00 73.69 159 ASN A C 1
ATOM 1248 O O . ASN A 1 159 ? -0.688 -10.912 -9.880 1.00 73.69 159 ASN A O 1
ATOM 1252 N N . GLY A 1 160 ? -1.807 -10.641 -7.967 1.00 69.00 160 GLY A N 1
ATOM 1253 C CA . GLY A 1 160 ? -0.695 -11.003 -7.085 1.00 69.00 160 GLY A CA 1
ATOM 1254 C C . GLY A 1 160 ? -1.112 -11.289 -5.636 1.00 69.00 160 GLY A C 1
ATOM 1255 O O . GLY A 1 160 ? -2.289 -11.299 -5.291 1.00 69.00 160 GLY A O 1
ATOM 1256 N N . GLN A 1 161 ? -0.130 -11.524 -4.755 1.00 58.88 161 GLN A N 1
ATOM 1257 C CA . GLN A 1 161 ? -0.380 -11.824 -3.329 1.00 58.88 161 GLN A CA 1
ATOM 1258 C C . GLN A 1 161 ? -0.695 -10.581 -2.474 1.00 58.88 161 GLN A C 1
ATOM 1260 O O . GLN A 1 161 ? -1.092 -10.704 -1.314 1.00 58.88 161 GLN A O 1
ATOM 1265 N N . GLY A 1 162 ? -0.485 -9.378 -3.012 1.00 73.75 162 GLY A N 1
ATOM 1266 C CA . GLY A 1 162 ? -0.653 -8.134 -2.274 1.00 73.75 162 GLY A CA 1
ATOM 1267 C C . GLY A 1 162 ? -2.104 -7.658 -2.264 1.00 73.75 162 GLY A C 1
ATOM 1268 O O . GLY A 1 162 ? -2.558 -7.076 -3.236 1.00 73.75 162 GLY A O 1
ATOM 1269 N N . ARG A 1 163 ? -2.796 -7.813 -1.131 1.00 83.50 163 ARG A N 1
ATOM 1270 C CA . ARG A 1 163 ? -4.178 -7.320 -0.923 1.00 83.50 163 ARG A CA 1
ATOM 1271 C C . ARG A 1 163 ? -4.283 -5.810 -0.686 1.00 83.50 163 ARG A C 1
ATOM 1273 O O . ARG A 1 163 ? -5.371 -5.269 -0.548 1.00 83.50 163 ARG A O 1
ATOM 1280 N N . GLU A 1 164 ? -3.140 -5.150 -0.613 1.00 92.62 164 GLU A N 1
ATOM 1281 C CA . GLU A 1 164 ? -2.999 -3.735 -0.268 1.00 92.62 164 GLU A CA 1
ATOM 1282 C C . GLU A 1 164 ? -2.800 -2.861 -1.517 1.00 92.62 164 GLU A C 1
ATOM 1284 O O . GLU A 1 164 ? -2.404 -1.707 -1.393 1.00 92.62 164 GLU A O 1
ATOM 1289 N N . TRP A 1 165 ? -2.997 -3.419 -2.716 1.00 93.75 165 TRP A N 1
ATOM 1290 C CA . TRP A 1 165 ? -2.810 -2.744 -4.000 1.00 93.75 165 TRP A CA 1
ATOM 1291 C C . TRP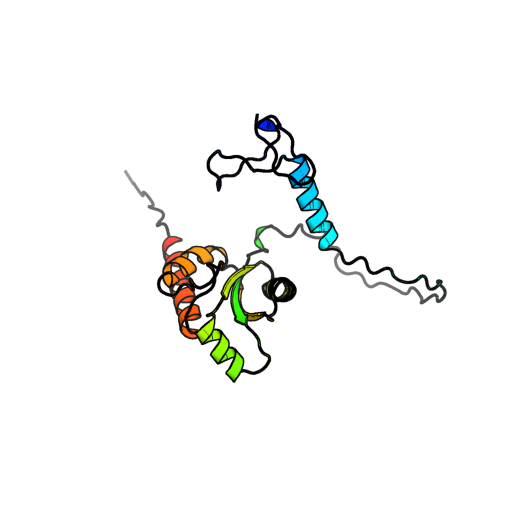 A 1 165 ? -4.157 -2.534 -4.685 1.00 93.75 165 TRP A C 1
ATOM 1293 O O . TRP A 1 165 ? -4.968 -3.458 -4.725 1.00 93.75 165 TRP A O 1
ATOM 1303 N N . PHE A 1 166 ? -4.391 -1.342 -5.231 1.00 94.50 166 PHE A N 1
ATOM 1304 C CA . PHE A 1 166 ? -5.692 -0.945 -5.770 1.00 94.50 166 PHE A CA 1
ATOM 1305 C C . PHE A 1 166 ? -5.552 -0.196 -7.099 1.00 94.50 166 PHE A C 1
ATOM 1307 O O . PHE A 1 166 ? -4.759 0.740 -7.213 1.00 94.50 166 PHE A O 1
ATOM 1314 N N . PHE A 1 167 ? -6.364 -0.563 -8.090 1.00 94.06 167 PHE A N 1
ATOM 1315 C CA . PHE A 1 167 ? -6.481 0.106 -9.388 1.00 94.06 167 PHE A CA 1
ATOM 1316 C C . PHE A 1 167 ? -7.302 1.395 -9.274 1.00 94.06 167 PHE A C 1
ATOM 1318 O O . PHE A 1 167 ? -8.425 1.498 -9.765 1.00 94.06 167 PHE A O 1
ATOM 1325 N N . VAL A 1 168 ? -6.742 2.386 -8.582 1.00 93.38 168 VAL A N 1
ATOM 1326 C CA . VAL A 1 168 ? -7.360 3.698 -8.365 1.00 93.38 168 VAL A CA 1
ATOM 1327 C C . VAL A 1 168 ? -6.374 4.825 -8.635 1.00 93.38 168 VAL A C 1
ATOM 1329 O O . VAL A 1 168 ? -5.164 4.676 -8.467 1.00 93.38 168 VAL A O 1
ATOM 1332 N N . SER A 1 169 ? -6.897 5.984 -9.036 1.00 92.31 169 SER A N 1
ATOM 1333 C CA . SER A 1 169 ? -6.094 7.202 -9.126 1.00 92.31 169 SER A CA 1
ATOM 1334 C C . SER A 1 169 ? -5.732 7.725 -7.733 1.00 92.31 169 SER A C 1
ATOM 1336 O O . SER A 1 169 ? -6.426 7.453 -6.750 1.00 92.31 169 SER A O 1
ATOM 1338 N N . PHE A 1 170 ? -4.677 8.542 -7.655 1.00 92.81 170 PHE A N 1
ATOM 1339 C CA . PHE A 1 170 ? -4.290 9.211 -6.409 1.00 92.81 170 PHE A CA 1
ATOM 1340 C C . PHE A 1 170 ? -5.448 10.034 -5.826 1.00 92.81 170 PHE A C 1
ATOM 1342 O O . PHE A 1 170 ? -5.782 9.884 -4.654 1.00 92.81 170 PHE A O 1
ATOM 1349 N N . GLY A 1 171 ? -6.131 10.825 -6.663 1.00 94.81 171 GLY A N 1
ATOM 1350 C CA . GLY A 1 171 ? -7.283 11.622 -6.235 1.00 94.81 171 GLY A CA 1
ATOM 1351 C C . GLY A 1 171 ? -8.412 10.774 -5.643 1.00 94.81 171 GLY A C 1
ATOM 1352 O O . GLY A 1 171 ? -8.941 11.116 -4.589 1.00 94.81 171 GLY A O 1
ATOM 1353 N N . ARG A 1 172 ? -8.730 9.624 -6.255 1.00 95.06 172 ARG A N 1
ATOM 1354 C CA . ARG A 1 172 ? -9.762 8.712 -5.739 1.00 95.06 172 ARG A CA 1
ATOM 1355 C C . ARG A 1 172 ? -9.364 8.078 -4.405 1.00 95.06 172 ARG A C 1
ATOM 1357 O O . ARG A 1 172 ? -10.218 7.915 -3.533 1.00 95.06 172 ARG A O 1
ATOM 1364 N N . ALA A 1 173 ? -8.086 7.737 -4.235 1.00 95.06 173 ALA A N 1
ATOM 1365 C CA . ALA A 1 173 ? -7.572 7.209 -2.975 1.00 95.06 173 ALA A CA 1
ATOM 1366 C C . ALA A 1 173 ? -7.702 8.244 -1.844 1.00 95.06 173 ALA A C 1
ATOM 1368 O O . ALA A 1 173 ? -8.278 7.938 -0.802 1.00 95.06 173 ALA A O 1
ATOM 1369 N N . VAL A 1 174 ? -7.256 9.485 -2.076 1.00 96.50 174 VAL A N 1
ATOM 1370 C CA . VAL A 1 174 ? -7.358 10.584 -1.098 1.00 96.50 174 VAL A CA 1
ATOM 1371 C C . VAL A 1 174 ? -8.816 10.905 -0.762 1.00 96.50 174 VAL A C 1
ATOM 1373 O O . VAL A 1 174 ? -9.159 11.038 0.412 1.00 96.50 174 VAL A O 1
ATOM 1376 N N . GLU A 1 175 ? -9.692 10.979 -1.768 1.00 96.62 175 GLU A N 1
ATOM 1377 C CA . GLU A 1 175 ? -11.128 11.205 -1.567 1.00 96.62 175 GLU A CA 1
ATOM 1378 C C . GLU A 1 175 ? -11.742 10.119 -0.673 1.00 96.62 175 GLU A C 1
ATOM 1380 O O . GLU A 1 175 ? -12.458 10.425 0.282 1.00 96.62 175 GLU A O 1
ATOM 1385 N N . THR A 1 176 ? -11.426 8.851 -0.944 1.00 96.75 176 THR A N 1
ATOM 1386 C CA . THR A 1 176 ? -11.953 7.718 -0.174 1.00 96.75 176 THR A CA 1
ATOM 1387 C C . THR A 1 176 ? -11.470 7.759 1.274 1.00 96.75 176 THR A C 1
ATOM 1389 O O . THR A 1 176 ? -12.276 7.599 2.190 1.00 96.75 176 THR A O 1
ATOM 1392 N N . ILE A 1 177 ? -10.184 8.048 1.498 1.00 95.56 177 ILE A N 1
ATOM 1393 C CA . ILE A 1 177 ? -9.621 8.236 2.844 1.00 95.56 177 ILE A CA 1
ATOM 1394 C C . ILE A 1 177 ? -10.363 9.360 3.578 1.00 95.56 177 ILE A C 1
ATOM 1396 O O . ILE A 1 177 ? -10.795 9.170 4.714 1.00 95.56 177 ILE A O 1
ATOM 1400 N N . GLY A 1 178 ? -10.588 10.500 2.919 1.00 95.25 178 GLY A N 1
ATOM 1401 C CA . GLY A 1 178 ? -11.344 11.617 3.486 1.00 95.25 178 GLY A CA 1
ATOM 1402 C C . GLY A 1 178 ? -12.782 11.243 3.865 1.00 95.25 178 GLY A C 1
ATOM 1403 O O . GLY A 1 178 ? -13.250 11.605 4.944 1.00 95.25 178 GLY A O 1
ATOM 1404 N N . GLN A 1 179 ? -13.478 10.477 3.020 1.00 94.62 179 GLN A N 1
ATOM 1405 C CA . GLN A 1 179 ? -14.836 9.999 3.306 1.00 94.62 179 GLN A CA 1
ATOM 1406 C C . GLN A 1 179 ? -14.877 9.036 4.497 1.00 94.62 179 GLN A C 1
ATOM 1408 O 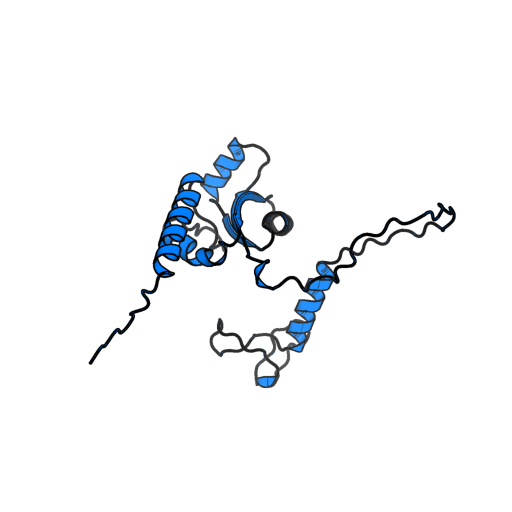O . GLN A 1 179 ? -15.783 9.134 5.326 1.00 94.62 179 GLN A O 1
ATOM 1413 N N . VAL A 1 180 ? -13.907 8.124 4.596 1.00 94.81 180 VAL A N 1
ATOM 1414 C CA . VAL A 1 180 ? -13.793 7.192 5.724 1.00 94.81 180 VAL A CA 1
ATOM 1415 C C . VAL A 1 180 ? -13.524 7.957 7.017 1.00 94.81 180 VAL A C 1
ATOM 1417 O O . VAL A 1 180 ? -14.292 7.814 7.963 1.00 94.81 180 VAL A O 1
ATOM 1420 N N . LEU A 1 181 ? -12.543 8.867 7.031 1.00 91.62 181 LEU A N 1
ATOM 1421 C CA . LEU A 1 181 ? -12.243 9.703 8.201 1.00 91.62 181 LEU A CA 1
ATOM 1422 C C . LEU A 1 181 ? -13.482 10.445 8.718 1.00 91.62 181 LEU A C 1
ATOM 1424 O O . LEU A 1 181 ? -13.767 10.431 9.915 1.00 91.62 181 LEU A O 1
ATOM 1428 N N . GLN A 1 182 ? -14.265 11.040 7.814 1.00 91.62 182 GLN A N 1
ATOM 1429 C CA . GLN A 1 182 ? -15.498 11.739 8.181 1.00 91.62 182 GLN A CA 1
ATOM 1430 C C . GLN A 1 182 ? -16.553 10.814 8.805 1.00 91.62 182 GLN A C 1
ATOM 1432 O O . GLN A 1 182 ? -17.321 11.261 9.659 1.00 91.62 182 GLN A O 1
ATOM 1437 N N . ARG A 1 183 ? -16.632 9.545 8.388 1.00 89.69 183 ARG A N 1
ATOM 1438 C CA . ARG A 1 183 ? -17.544 8.553 8.983 1.00 89.69 183 ARG A CA 1
ATOM 1439 C C . ARG A 1 183 ? -17.057 8.145 10.370 1.00 89.69 183 ARG A C 1
ATOM 1441 O O . ARG A 1 183 ? -17.843 8.188 11.316 1.00 89.69 183 ARG A O 1
ATOM 1448 N N . SER A 1 184 ? -15.766 7.856 10.518 1.00 80.06 184 SER A N 1
ATOM 1449 C CA . SER A 1 184 ? -15.172 7.459 11.797 1.00 80.06 184 SER A CA 1
ATOM 1450 C C . SER A 1 184 ? -15.271 8.579 12.850 1.00 80.06 184 SER A C 1
ATOM 1452 O O . SER A 1 184 ? -15.531 8.299 14.018 1.00 80.06 184 SER A O 1
ATOM 1454 N N . SER A 1 185 ? -15.176 9.860 12.456 1.00 74.50 185 SER A N 1
ATOM 1455 C CA . SER A 1 185 ? -15.401 10.998 13.368 1.00 74.50 185 SER A CA 1
ATOM 1456 C C . SER A 1 185 ? -16.854 11.136 13.838 1.00 74.50 185 SER A C 1
ATOM 1458 O O . SER A 1 185 ? -17.093 11.534 14.977 1.00 74.50 185 SER A O 1
ATOM 1460 N N . LYS A 1 186 ? -17.840 10.794 12.997 1.00 61.62 186 LYS A N 1
ATOM 1461 C CA . LYS A 1 186 ? -19.269 10.866 13.358 1.00 61.62 186 LYS A CA 1
ATOM 1462 C C . LYS A 1 186 ? -19.670 9.782 14.361 1.00 61.62 186 LYS A C 1
ATOM 1464 O O . LYS A 1 186 ? -20.534 10.023 15.197 1.00 61.62 186 LYS A O 1
ATOM 1469 N N . HIS A 1 187 ? -19.011 8.623 14.328 1.00 53.66 187 HIS A N 1
ATOM 1470 C CA . HIS A 1 187 ? -19.244 7.535 15.284 1.00 53.66 187 HIS A CA 1
ATOM 1471 C C . HIS A 1 187 ? -18.596 7.756 16.664 1.00 53.66 187 HIS A C 1
ATOM 1473 O O . HIS A 1 187 ? -18.954 7.063 17.612 1.00 53.66 187 HIS A O 1
ATOM 1479 N N . ALA A 1 188 ? -17.696 8.736 16.813 1.00 55.59 188 ALA A N 1
ATOM 1480 C CA . ALA A 1 188 ? -17.072 9.073 18.097 1.00 55.59 188 ALA A CA 1
ATOM 1481 C C . ALA A 1 188 ? -17.976 9.910 19.029 1.00 55.59 188 ALA A C 1
ATOM 1483 O O . ALA A 1 188 ? -17.673 10.061 20.213 1.00 55.59 188 ALA A O 1
ATOM 1484 N N . VAL A 1 189 ? -19.096 10.440 18.525 1.00 47.06 189 VAL A N 1
ATOM 1485 C CA . VAL A 1 189 ? -20.070 11.197 19.323 1.00 47.06 189 VAL A CA 1
ATOM 1486 C C . VAL A 1 189 ? -21.200 10.263 19.756 1.00 47.06 189 VAL A C 1
ATOM 1488 O O . VAL A 1 189 ? -22.278 10.241 19.170 1.00 47.06 189 VAL A O 1
ATOM 1491 N N . THR A 1 190 ? -20.980 9.480 20.812 1.00 48.41 190 THR A N 1
ATOM 1492 C CA . THR A 1 190 ? -22.108 8.956 21.596 1.00 48.41 190 THR A CA 1
ATOM 1493 C C . THR A 1 190 ? -22.763 10.124 22.336 1.00 48.41 190 THR A C 1
ATOM 1495 O O . THR A 1 190 ? -22.074 10.777 23.130 1.00 48.41 190 THR A O 1
ATOM 1498 N N . PRO A 1 191 ? -24.065 10.409 22.153 1.00 44.22 191 PRO A N 1
ATOM 1499 C CA . PRO A 1 191 ? -24.755 11.334 23.037 1.00 44.22 191 PRO A CA 1
ATOM 1500 C C . PRO A 1 191 ? -24.762 10.728 24.445 1.00 44.22 191 PRO A C 1
ATOM 1502 O O . PRO A 1 191 ? -25.321 9.656 24.667 1.00 44.22 191 PRO A O 1
ATOM 1505 N N . ARG A 1 192 ? -24.134 11.408 25.414 1.00 46.59 192 ARG A N 1
ATOM 1506 C CA . ARG A 1 192 ? -24.424 11.178 26.835 1.00 46.59 192 ARG A CA 1
ATOM 1507 C C . ARG A 1 192 ? -25.902 11.503 27.017 1.00 46.59 192 ARG A C 1
ATOM 1509 O O . ARG A 1 192 ? -26.269 12.670 27.103 1.00 46.59 192 ARG A O 1
ATOM 1516 N N . SER A 1 193 ? -26.740 10.475 27.049 1.00 48.00 193 SER A N 1
ATOM 1517 C CA . SER A 1 193 ? -28.106 10.561 27.544 1.00 48.00 193 SER A CA 1
ATOM 1518 C C . SER A 1 193 ? -28.036 10.980 29.010 1.00 48.00 193 SER A C 1
ATOM 1520 O O . SER A 1 193 ? -27.865 10.157 29.907 1.00 48.00 193 SER A O 1
ATOM 1522 N N . GLY A 1 194 ? -28.079 12.292 29.241 1.00 47.06 194 GLY A N 1
ATOM 1523 C CA . GLY A 1 194 ? -28.323 12.866 30.549 1.00 47.06 194 GLY A CA 1
ATOM 1524 C C . GLY A 1 194 ? -29.753 12.537 30.940 1.00 47.06 194 GLY A C 1
ATOM 1525 O O . GLY A 1 194 ? -30.685 13.209 30.509 1.00 47.06 194 GLY A O 1
ATOM 1526 N N . SER A 1 195 ? -29.927 11.493 31.743 1.00 46.91 195 SER A N 1
ATOM 1527 C CA . SER A 1 195 ? -31.152 11.273 32.499 1.00 46.91 195 SER A CA 1
ATOM 1528 C C . SER A 1 195 ? -31.226 12.337 33.594 1.00 46.91 195 SER A C 1
ATOM 1530 O O . SER A 1 195 ? -30.800 12.124 34.727 1.00 46.91 195 SER A O 1
ATOM 1532 N N . GLY A 1 196 ? -31.722 13.515 33.223 1.00 48.62 196 GLY A N 1
ATOM 1533 C CA . GLY A 1 196 ? -32.390 14.395 34.165 1.00 48.62 196 GLY A CA 1
ATOM 1534 C C . GLY A 1 196 ? -33.734 13.763 34.504 1.00 48.62 196 GLY A C 1
ATOM 1535 O O . GLY A 1 196 ? -34.603 13.633 33.645 1.00 48.62 196 GLY A O 1
ATOM 1536 N N . SER A 1 197 ? -33.901 13.335 35.746 1.00 51.56 197 SER A N 1
ATOM 1537 C CA . SER A 1 197 ? -35.220 13.100 36.321 1.00 51.56 197 SER A CA 1
ATOM 1538 C C . SER A 1 197 ? -35.255 13.825 37.650 1.00 51.56 197 SER A C 1
ATOM 1540 O O . SER A 1 197 ? -34.717 13.367 38.652 1.00 51.56 197 SER A O 1
ATOM 1542 N N . SER A 1 198 ? -35.820 15.024 37.574 1.00 46.75 198 SER A N 1
ATOM 1543 C CA . SER A 1 198 ? -36.437 15.722 38.688 1.00 46.75 198 SER A CA 1
ATOM 1544 C C . SER A 1 198 ? -37.723 14.983 39.059 1.00 46.75 198 SER A C 1
ATOM 1546 O O . SER A 1 198 ? -38.476 14.593 38.163 1.00 46.75 198 SER A O 1
ATOM 1548 N N . GLY A 1 199 ? -37.968 14.822 40.355 1.00 44.53 199 GLY A N 1
ATOM 1549 C CA . GLY A 1 199 ? -39.170 14.218 40.924 1.00 44.53 199 GLY A CA 1
ATOM 1550 C C . GLY A 1 199 ? -38.933 13.848 42.371 1.00 44.53 199 GLY A C 1
ATOM 1551 O O . GLY A 1 199 ? -38.464 12.713 42.588 1.00 44.53 199 GLY A O 1
#

Sequence (199 aa):
MKRCSGPLCGELRPLSSFGSSVARPGGLLNYCRECTGELQRRRKTRMTPIVPIPELEPDLEFDRREASAESEEPPRKRRKADYSDALYLMEIDCGHEEHNATMRTVFGLKIGRSFDADERAKSLSRSMPFVLKVLAEFPGCASIEHEVHEALAAFQNTNGQGREWFFVSFGRAVETIGQVLQRSSKHAVTPRSGSGSSG

Foldseek 3Di:
DAQQPAPPGRDDDPQVQFAADPPDDVRTDSHGPVSVVVVVVVVVVVPDDPDPDPDDDDDDDDDDDDDDDDDDDDPPPPPPVVQQKKKWKKFWDPPDPVVRVVRCQVWNIFIATDSDVVVVQVVVVVVDVTGMDTPDIGGNLRVCSVVLLVVQVVQADPVDPDRRGGSDDPVVSVVSSVVSVVVVVVVVDDPPPPPDDDD

pLDDT: mean 75.59, std 19.71, range [35.09, 96.75]

Radius of gyration: 24.82 Å; chains: 1; bounding box: 85×59×58 Å

Secondary structure (DSSP, 8-state):
-EE--STTT-SEE-GGGEEE-TTSTTSEEEEEHHHHHHHHHHHHHHTS-------------------------------TTS---EEEEEEEE-SSHHHHHHHHHHH-EEEEEES-HHHHHHHHHTTSSSEEEEEEEETT-GGGHHHHHHHTGGGB--SSS-TTEE---HHHHHHHHHHHHHHHHHHT-----------